Protein AF-A0A2B7WYC2-F1 (afdb_monomer_lite)

pLDDT: mean 79.39, std 17.25, range [30.25, 95.25]

Sequence (184 aa):
VVYSGHKHYHSFKFQGIMTPDGLLSSIYSPVVGSCGDWMLFQLSLLENDIKKLFDNNNIPQEERLYIYGDPAYTGSAATIGAYKKPRGHQLTAAQCQFNKDMSENRVAVEHGFGLVQQYWAKNSYHLSQQISLGPVTASYLTACLLTNIMTCLHGNQVAEQFECPLPTLNEYFAGSRVVGGENG

InterPro domains:
  IPR027806 Harbinger transposase-derived nuclease domain [PF13359] (2-148)

Secondary structure (DSSP, 8-state):
----TTTSS--EEEEEEE-TTS-EEEEEEEEETTS-HHHHHHHTTHHHHHHHHHHHTT--GGG---EEE-TTS---SSEEEPPPPPTT-PPPHHHHHHHHHHHHHHHHHHHHHHHHHHHTGGGTSTTTT-TTSS-HHHHHHHHHHHHHHHHHHH--HHHHHTTPPPPPHHHHHHT---------

Organism: Polytolypa hystricis (strain UAMH7299) (NCBI:txid1447883)

Structure (mmCIF, N/CA/C/O backbone):
data_AF-A0A2B7WYC2-F1
#
_entry.id   AF-A0A2B7WYC2-F1
#
loop_
_atom_site.group_PDB
_atom_site.id
_atom_site.type_symbol
_atom_site.label_atom_id
_atom_site.label_alt_id
_atom_site.label_comp_id
_atom_site.label_asym_id
_atom_site.label_entity_id
_atom_site.label_seq_id
_atom_site.pdbx_PDB_ins_code
_atom_site.Cartn_x
_atom_site.Cartn_y
_atom_site.Cartn_z
_atom_site.occupancy
_atom_site.B_iso_or_equiv
_atom_site.auth_seq_id
_atom_site.auth_comp_id
_atom_site.auth_asym_id
_atom_site.auth_atom_id
_atom_site.pdbx_PDB_model_num
ATOM 1 N N . VAL A 1 1 ? 10.417 23.950 9.170 1.00 35.22 1 VAL A N 1
ATOM 2 C CA . VAL A 1 1 ? 11.390 23.550 10.215 1.00 35.22 1 VAL A CA 1
ATOM 3 C C . VAL A 1 1 ? 11.138 22.090 10.548 1.00 35.22 1 VAL A C 1
ATOM 5 O O . VAL A 1 1 ? 10.065 21.754 11.025 1.00 35.22 1 VAL A O 1
ATOM 8 N N . VAL A 1 2 ? 12.065 21.219 10.151 1.00 38.88 2 VAL A N 1
ATOM 9 C CA . VAL A 1 2 ? 11.922 19.754 10.137 1.00 38.88 2 VAL A CA 1
ATOM 10 C C . VAL A 1 2 ? 12.680 19.215 11.349 1.00 38.88 2 VAL A C 1
ATOM 12 O O . VAL A 1 2 ? 13.842 18.889 11.217 1.00 38.88 2 VAL A O 1
ATOM 15 N N . TYR A 1 3 ? 12.108 19.173 12.549 1.00 31.16 3 TYR A N 1
ATOM 16 C CA . TYR A 1 3 ? 12.804 18.588 13.704 1.00 31.16 3 TYR A CA 1
ATOM 17 C C . TYR A 1 3 ? 11.850 17.674 14.464 1.00 31.16 3 TYR A C 1
ATOM 19 O O . TYR A 1 3 ? 10.816 18.117 14.954 1.00 31.16 3 TYR A O 1
ATOM 27 N N . SER A 1 4 ? 12.182 16.384 14.529 1.00 41.09 4 SER A N 1
ATOM 28 C CA . SER A 1 4 ? 11.499 15.421 15.392 1.00 41.09 4 SER A CA 1
ATOM 29 C C . SER A 1 4 ? 12.379 15.172 16.611 1.00 41.09 4 SER A C 1
ATOM 31 O O . SER A 1 4 ? 13.407 14.502 16.516 1.00 41.09 4 SER A O 1
ATOM 33 N N . GLY A 1 5 ? 11.976 15.717 17.762 1.00 40.22 5 GLY A N 1
ATOM 34 C CA . GLY A 1 5 ? 12.725 15.598 19.018 1.00 40.22 5 GLY A CA 1
ATOM 35 C C . GLY A 1 5 ? 12.836 14.171 19.561 1.00 40.22 5 GLY A C 1
ATOM 36 O O . GLY A 1 5 ? 13.654 13.923 20.432 1.00 40.22 5 GLY A O 1
ATOM 37 N N . HIS A 1 6 ? 12.058 13.218 19.037 1.00 42.34 6 HIS A N 1
ATOM 38 C CA . HIS A 1 6 ? 12.082 11.829 19.499 1.00 42.34 6 HIS A CA 1
ATOM 39 C C . HIS A 1 6 ? 13.194 10.984 18.854 1.00 42.34 6 HIS A C 1
ATOM 41 O O . HIS A 1 6 ? 13.611 9.984 19.427 1.00 42.34 6 HIS A O 1
ATOM 47 N N . LYS A 1 7 ? 13.671 11.360 17.658 1.00 40.53 7 LYS A N 1
ATOM 48 C CA . LYS A 1 7 ? 14.644 10.558 16.890 1.00 40.53 7 LYS A CA 1
ATOM 49 C C . LYS A 1 7 ? 15.932 11.299 16.526 1.00 40.53 7 LYS A C 1
ATOM 51 O O . LYS A 1 7 ? 16.770 10.702 15.870 1.00 40.53 7 LYS A O 1
ATOM 56 N N . HIS A 1 8 ? 16.089 12.567 16.923 1.00 42.25 8 HIS A N 1
ATOM 57 C CA . HIS A 1 8 ? 17.295 13.384 16.697 1.00 42.25 8 HIS A CA 1
ATOM 58 C C . HIS A 1 8 ? 17.858 13.363 15.246 1.00 42.25 8 HIS A C 1
ATOM 60 O O . HIS A 1 8 ? 19.034 13.640 15.044 1.00 42.25 8 HIS A O 1
ATOM 66 N N . TYR A 1 9 ? 17.023 13.100 14.225 1.00 46.09 9 TYR A N 1
ATOM 67 C CA . TYR A 1 9 ? 17.379 13.166 12.795 1.00 46.09 9 TYR A CA 1
ATOM 68 C C . TYR A 1 9 ? 16.205 13.667 11.928 1.00 46.09 9 TYR A C 1
ATOM 70 O O . TYR A 1 9 ? 15.031 13.433 12.240 1.00 46.09 9 TYR A O 1
ATOM 78 N N . HIS A 1 10 ? 16.520 14.326 10.804 1.00 55.72 10 HIS A N 1
ATOM 79 C CA . HIS A 1 10 ? 15.564 14.676 9.744 1.00 55.72 10 HIS A CA 1
ATOM 80 C C . HIS A 1 10 ? 15.126 13.401 9.005 1.00 55.72 10 HIS A C 1
ATOM 82 O O . HIS A 1 10 ? 15.942 12.774 8.335 1.00 55.72 10 HIS A O 1
ATOM 88 N N . SER A 1 11 ? 13.857 13.004 9.129 1.00 59.56 11 SER A N 1
ATOM 89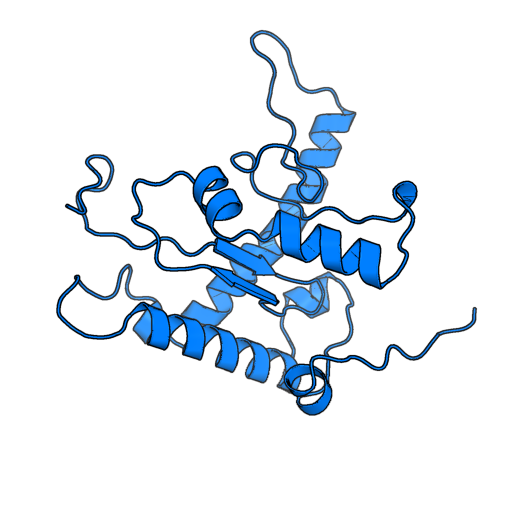 C CA . SER A 1 11 ? 13.322 11.787 8.501 1.00 59.56 11 SER A CA 1
ATOM 90 C C . SER A 1 11 ? 12.100 12.081 7.635 1.00 59.56 11 SER A C 1
ATOM 92 O O . SER A 1 11 ? 11.237 12.877 8.014 1.00 59.56 11 SER A O 1
ATOM 94 N N . PHE A 1 12 ? 12.042 11.427 6.474 1.00 67.94 12 PHE A N 1
ATOM 95 C CA . PHE A 1 12 ? 10.838 11.318 5.657 1.00 67.94 12 PHE A CA 1
ATOM 96 C C . PHE A 1 12 ? 10.097 10.040 6.026 1.00 67.94 12 PHE A C 1
ATOM 98 O O . PHE A 1 12 ? 10.720 9.009 6.289 1.00 67.94 12 PHE A O 1
ATOM 105 N N . LYS A 1 13 ? 8.769 10.117 6.036 1.00 75.88 13 LYS A N 1
ATOM 106 C CA . LYS A 1 13 ? 7.901 8.947 6.124 1.00 75.88 13 LYS A CA 1
ATOM 107 C C . LYS A 1 13 ? 7.260 8.676 4.769 1.00 75.88 13 LYS A C 1
ATOM 109 O O . LYS A 1 13 ? 6.882 9.611 4.065 1.00 75.88 13 LYS A O 1
ATOM 114 N N . PHE A 1 14 ? 7.134 7.393 4.459 1.00 78.62 14 PHE A N 1
ATOM 115 C CA . PHE A 1 14 ? 6.409 6.880 3.307 1.00 78.62 14 PHE A CA 1
ATOM 116 C C . PHE A 1 14 ? 5.237 6.060 3.836 1.00 78.62 14 PHE A C 1
ATOM 118 O O . PHE A 1 14 ? 5.412 5.248 4.743 1.00 78.62 14 PHE A O 1
ATOM 125 N N . GLN A 1 15 ? 4.055 6.291 3.281 1.00 86.06 15 GLN A N 1
ATOM 126 C CA . GLN A 1 15 ? 2.892 5.433 3.477 1.00 86.06 15 GLN A CA 1
ATOM 127 C C . GLN A 1 15 ? 2.755 4.567 2.228 1.00 86.06 15 GLN A C 1
ATOM 129 O O . GLN A 1 15 ? 2.839 5.098 1.125 1.00 86.06 15 GLN A O 1
ATOM 134 N N . GLY A 1 16 ? 2.572 3.257 2.387 1.00 88.69 16 GLY A N 1
ATOM 135 C CA . GLY A 1 16 ? 2.442 2.345 1.255 1.00 88.69 16 GLY A CA 1
ATOM 136 C C . GLY A 1 16 ? 1.324 1.330 1.424 1.00 88.69 16 GLY A C 1
ATOM 137 O O . GLY A 1 16 ? 0.980 0.976 2.551 1.00 88.69 16 GLY A O 1
ATOM 138 N N . ILE A 1 17 ? 0.781 0.870 0.299 1.00 90.69 17 ILE A N 1
ATOM 139 C CA . ILE A 1 17 ? -0.137 -0.269 0.221 1.00 90.69 17 ILE A CA 1
ATOM 140 C C . ILE A 1 17 ? 0.531 -1.374 -0.576 1.00 90.69 17 ILE A C 1
ATOM 142 O O . ILE A 1 17 ? 1.073 -1.127 -1.651 1.00 90.69 17 ILE A O 1
ATOM 146 N N . MET A 1 18 ? 0.444 -2.584 -0.035 1.00 91.50 18 MET A N 1
ATOM 147 C CA . MET A 1 18 ? 0.801 -3.819 -0.713 1.00 91.50 18 MET A CA 1
ATOM 148 C C . MET A 1 18 ? -0.479 -4.577 -1.066 1.00 91.50 18 MET A C 1
ATOM 150 O O . MET A 1 18 ? -1.349 -4.729 -0.206 1.00 91.50 18 MET A O 1
ATOM 154 N N . THR A 1 19 ? -0.595 -5.038 -2.307 1.00 91.81 19 THR A N 1
ATOM 155 C CA . THR A 1 19 ? -1.685 -5.914 -2.757 1.00 91.81 19 THR A CA 1
ATOM 156 C C . THR A 1 19 ? -1.287 -7.394 -2.679 1.00 91.81 19 THR A C 1
ATOM 158 O O . THR A 1 19 ? -0.095 -7.702 -2.603 1.00 91.81 19 THR A O 1
ATOM 161 N N . PRO A 1 20 ? -2.259 -8.330 -2.672 1.00 91.06 20 PRO A N 1
ATOM 162 C CA . PRO A 1 20 ? -1.977 -9.765 -2.553 1.00 91.06 20 PRO A CA 1
ATOM 163 C C . PRO A 1 20 ? -1.069 -10.338 -3.650 1.00 91.06 20 PRO A C 1
ATOM 165 O O . PRO A 1 20 ? -0.346 -11.290 -3.398 1.00 91.06 20 PRO A O 1
ATOM 168 N N . ASP A 1 21 ? -1.041 -9.733 -4.839 1.00 92.38 21 ASP A N 1
ATOM 169 C CA . ASP A 1 21 ? -0.115 -10.067 -5.936 1.00 92.38 21 ASP A CA 1
ATOM 170 C C . ASP A 1 21 ? 1.324 -9.563 -5.709 1.00 92.38 21 ASP A C 1
ATOM 172 O O . ASP A 1 21 ? 2.170 -9.626 -6.602 1.00 92.38 21 ASP A O 1
ATOM 176 N N . GLY A 1 22 ? 1.625 -9.048 -4.516 1.00 91.94 22 GLY A N 1
ATOM 177 C CA . GLY A 1 22 ? 2.961 -8.611 -4.139 1.00 91.94 22 GLY A CA 1
ATOM 178 C C . GLY A 1 22 ? 3.390 -7.288 -4.770 1.00 91.94 22 GLY A C 1
ATOM 179 O O . GLY A 1 22 ? 4.588 -6.979 -4.757 1.00 91.94 22 GLY A O 1
ATOM 180 N N . LEU A 1 23 ? 2.452 -6.507 -5.313 1.00 93.88 23 LEU A N 1
ATOM 181 C CA . LEU A 1 23 ? 2.717 -5.177 -5.855 1.00 93.88 23 LEU A CA 1
ATOM 182 C C . LEU A 1 23 ? 2.524 -4.064 -4.820 1.0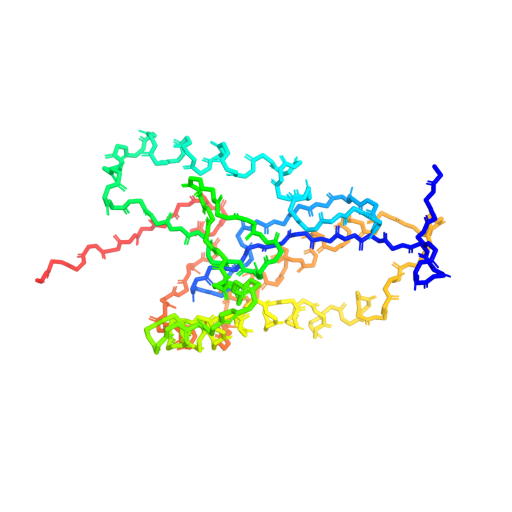0 93.88 23 LEU A C 1
ATOM 184 O O . LEU A 1 23 ? 1.549 -4.015 -4.071 1.00 93.88 23 LEU A O 1
ATOM 188 N N . LEU A 1 24 ? 3.431 -3.087 -4.842 1.00 92.38 24 LEU A N 1
ATOM 189 C CA . LEU A 1 24 ? 3.244 -1.816 -4.147 1.00 92.38 24 LEU A CA 1
ATOM 190 C C . LEU A 1 24 ? 2.271 -0.951 -4.956 1.00 92.38 24 LEU A C 1
ATOM 192 O O . LEU A 1 24 ? 2.683 -0.271 -5.897 1.00 92.38 24 LEU A O 1
ATOM 196 N N . SER A 1 25 ? 0.984 -0.999 -4.617 1.00 90.38 25 SER A N 1
ATOM 197 C CA . SER A 1 25 ? -0.093 -0.372 -5.398 1.00 90.38 25 SER A CA 1
ATOM 198 C C . SER A 1 25 ? -0.239 1.131 -5.158 1.00 90.38 25 SER A C 1
ATOM 200 O O . SER A 1 25 ? -0.734 1.859 -6.016 1.00 90.38 25 SER A O 1
ATOM 202 N N . SER A 1 26 ? 0.205 1.617 -4.000 1.00 89.06 26 SER A N 1
ATOM 203 C CA . SER A 1 26 ? 0.194 3.038 -3.659 1.00 89.06 26 SER A CA 1
ATOM 204 C C . SER A 1 26 ? 1.370 3.369 -2.758 1.00 89.06 26 SER A C 1
ATOM 206 O O . SER A 1 26 ? 1.659 2.619 -1.826 1.00 89.06 26 SER A O 1
ATOM 208 N N . ILE A 1 27 ? 2.043 4.489 -3.029 1.00 87.38 27 ILE A N 1
ATOM 209 C CA . ILE A 1 27 ? 3.106 5.047 -2.189 1.00 87.38 27 ILE A CA 1
ATOM 210 C C . ILE A 1 27 ? 2.893 6.557 -2.087 1.00 87.38 27 ILE A C 1
ATOM 212 O O . ILE A 1 27 ? 2.938 7.264 -3.091 1.00 87.38 27 ILE A O 1
ATOM 216 N N . TYR A 1 28 ? 2.707 7.061 -0.869 1.00 83.88 28 TYR A N 1
ATOM 217 C CA . TYR A 1 28 ? 2.537 8.482 -0.585 1.00 83.88 28 TYR A CA 1
ATOM 218 C C . TYR A 1 28 ? 3.703 9.035 0.242 1.00 83.88 28 TYR A C 1
ATOM 220 O O . TYR A 1 28 ? 4.047 8.504 1.303 1.00 83.88 28 TYR A O 1
ATOM 228 N N . SER A 1 29 ? 4.338 10.094 -0.273 1.00 74.31 29 SER A N 1
ATOM 229 C CA . SER A 1 29 ? 5.540 10.743 0.273 1.00 74.31 29 SER A CA 1
ATOM 230 C C . SER A 1 29 ? 5.877 12.013 -0.536 1.00 74.31 29 SER A C 1
ATOM 232 O O . SER A 1 29 ? 5.487 12.082 -1.703 1.00 74.31 29 SER A O 1
ATOM 234 N N . PRO A 1 30 ? 6.626 13.001 0.003 1.00 68.38 30 PRO A N 1
ATOM 235 C CA . PRO A 1 30 ? 7.231 13.059 1.334 1.00 68.38 30 PRO A CA 1
ATOM 236 C C . PRO A 1 30 ? 6.399 13.811 2.369 1.00 68.38 30 PRO A C 1
ATOM 238 O O . PRO A 1 30 ? 6.001 14.953 2.157 1.00 68.38 30 PRO A O 1
ATOM 241 N N . VAL A 1 31 ? 6.247 13.202 3.550 1.00 68.38 31 VAL A N 1
ATOM 242 C CA . VAL A 1 31 ? 5.723 13.875 4.748 1.00 68.38 31 VAL A CA 1
ATOM 243 C C . VAL A 1 31 ? 6.793 13.901 5.839 1.00 68.38 31 VAL A C 1
ATOM 245 O O . VAL A 1 31 ? 7.566 12.953 6.011 1.00 68.38 31 VAL A O 1
ATOM 248 N N . VAL A 1 32 ? 6.853 15.015 6.574 1.00 67.81 32 VAL A N 1
ATOM 249 C CA . VAL A 1 32 ? 7.774 15.211 7.703 1.00 67.81 32 VAL A CA 1
ATOM 250 C C . VAL A 1 32 ? 7.551 14.117 8.750 1.00 67.81 32 VAL A C 1
ATOM 252 O O . VAL A 1 32 ? 6.431 13.915 9.213 1.00 67.81 32 VAL A O 1
ATOM 255 N N . GLY A 1 33 ? 8.621 13.440 9.177 1.00 60.88 33 GLY A N 1
ATOM 256 C CA . GLY A 1 33 ? 8.533 12.258 10.039 1.00 60.88 33 GLY A CA 1
ATOM 257 C C . GLY A 1 33 ? 7.957 12.462 11.447 1.00 60.88 33 GLY A C 1
ATOM 258 O O . GLY A 1 33 ? 7.716 11.478 12.142 1.00 60.88 33 GLY A O 1
ATOM 259 N N . SER A 1 34 ? 7.710 13.703 11.883 1.00 67.81 34 SER A N 1
ATOM 260 C CA . SER A 1 34 ? 6.959 13.998 13.116 1.00 67.81 34 SER A CA 1
ATOM 261 C C . SER A 1 34 ? 5.447 13.789 12.970 1.00 67.81 34 SER A C 1
ATOM 263 O O . SER A 1 34 ? 4.735 13.764 13.970 1.00 67.81 34 SER A O 1
ATOM 265 N N . CYS A 1 35 ? 4.953 13.637 11.742 1.00 72.50 35 CYS A N 1
ATOM 266 C CA . CYS A 1 35 ? 3.553 13.392 11.447 1.00 72.50 35 CYS A CA 1
ATOM 267 C C . CYS A 1 35 ? 3.177 11.929 11.759 1.00 72.50 35 CYS A C 1
ATOM 269 O O . CYS A 1 35 ? 3.941 11.004 11.463 1.00 72.50 35 CYS A O 1
ATOM 271 N N . GLY A 1 36 ? 2.029 11.712 12.405 1.00 80.31 36 GLY A N 1
ATOM 272 C CA . GLY A 1 36 ? 1.520 10.369 12.707 1.00 80.31 36 GLY A CA 1
ATOM 273 C C . GLY A 1 36 ? 1.007 9.652 11.456 1.00 80.31 36 GLY A C 1
ATOM 274 O O . GLY A 1 36 ? 0.598 10.304 10.499 1.00 80.31 36 GLY A O 1
ATOM 275 N N . ASP A 1 37 ? 0.998 8.320 11.471 1.00 81.94 37 ASP A N 1
ATOM 276 C CA . ASP A 1 37 ? 0.689 7.512 10.278 1.00 81.94 37 ASP A CA 1
ATOM 277 C C . ASP A 1 37 ? -0.768 7.706 9.808 1.00 81.94 37 ASP A C 1
ATOM 279 O O . ASP A 1 37 ? -1.031 7.793 8.611 1.00 81.94 37 ASP A O 1
ATOM 283 N N . TRP A 1 38 ? -1.698 7.944 10.743 1.00 84.00 38 TRP A N 1
ATOM 284 C CA . TRP A 1 38 ? -3.073 8.348 10.423 1.00 84.00 38 TRP A CA 1
ATOM 285 C C . TRP A 1 38 ? -3.159 9.679 9.668 1.00 84.00 38 TRP A C 1
ATOM 287 O O . TRP A 1 38 ? -3.919 9.813 8.715 1.00 84.00 38 TRP A O 1
ATOM 297 N N . MET A 1 39 ? -2.358 10.671 10.059 1.00 84.88 39 MET A N 1
ATOM 298 C CA . MET A 1 39 ? -2.346 11.955 9.359 1.00 84.88 39 MET A CA 1
ATOM 299 C C . MET A 1 39 ? -1.751 11.799 7.954 1.00 84.88 39 MET A C 1
ATOM 301 O O . MET A 1 39 ? -2.247 12.420 7.022 1.00 84.88 39 MET A O 1
ATOM 305 N N . LEU A 1 40 ? -0.745 10.932 7.769 1.00 84.75 40 LEU A N 1
ATOM 306 C CA . LEU A 1 40 ? -0.245 10.595 6.431 1.00 84.75 40 LEU A CA 1
ATOM 307 C C . LEU A 1 40 ? -1.350 10.004 5.547 1.00 84.75 40 LEU A C 1
ATOM 309 O O . LEU A 1 40 ? -1.480 10.419 4.400 1.00 84.75 40 LEU A O 1
ATOM 313 N N . PHE A 1 41 ? -2.158 9.089 6.086 1.00 86.44 41 PHE A N 1
ATOM 314 C CA . PHE A 1 41 ? -3.304 8.517 5.375 1.00 86.44 41 PHE A CA 1
ATOM 315 C C . PHE A 1 41 ? -4.349 9.569 4.984 1.00 86.44 41 PHE A C 1
ATOM 317 O O . PHE A 1 41 ? -4.862 9.566 3.870 1.00 86.44 41 PHE A O 1
ATOM 324 N N . GLN A 1 42 ? -4.654 10.505 5.884 1.00 87.19 42 GLN A N 1
ATOM 325 C CA . GLN A 1 42 ? -5.583 11.593 5.576 1.00 87.19 42 GLN A CA 1
ATOM 326 C C . GLN A 1 42 ? -5.026 12.522 4.489 1.00 87.19 42 GLN A C 1
ATOM 328 O O . GLN A 1 42 ? -5.757 12.925 3.587 1.00 87.19 42 GLN A O 1
ATOM 333 N N . LEU A 1 43 ? -3.729 12.838 4.551 1.00 87.56 43 LEU A N 1
ATOM 334 C CA . LEU A 1 43 ? -3.051 13.688 3.571 1.00 87.56 43 LEU A CA 1
ATOM 335 C C . LEU A 1 43 ? -2.911 13.027 2.196 1.00 87.56 43 LEU A C 1
ATOM 337 O O . LEU A 1 43 ? -2.882 13.739 1.193 1.00 87.56 43 LEU A O 1
ATOM 341 N N . SER A 1 44 ? -2.845 11.695 2.133 1.00 87.69 44 SER A N 1
ATOM 342 C CA . SER A 1 44 ? -2.778 10.974 0.861 1.00 87.69 44 SER A CA 1
ATOM 343 C C . SER A 1 44 ? -4.095 10.971 0.093 1.00 87.69 44 SER A C 1
ATOM 345 O O . SER A 1 44 ? -4.089 10.644 -1.087 1.00 87.69 44 SER A O 1
ATOM 347 N N . LEU A 1 45 ? -5.209 11.363 0.733 1.00 90.19 45 LEU A N 1
ATOM 348 C CA . LEU A 1 45 ? -6.565 11.373 0.163 1.00 90.19 45 LEU A CA 1
ATOM 349 C C . LEU A 1 45 ? -7.034 10.011 -0.362 1.00 90.19 45 LEU A C 1
ATOM 351 O O . LEU A 1 45 ? -8.059 9.913 -1.035 1.00 90.19 45 LEU A O 1
ATOM 355 N N . LEU A 1 46 ? -6.334 8.951 0.020 1.00 89.31 46 LEU A N 1
ATOM 356 C CA . LEU A 1 46 ? -6.543 7.602 -0.466 1.00 89.31 46 LEU A CA 1
ATOM 357 C C . LEU A 1 46 ? -7.945 7.070 -0.147 1.00 89.31 46 LEU A C 1
ATOM 359 O O . LEU A 1 46 ? -8.540 6.362 -0.952 1.00 89.31 46 LEU A O 1
ATOM 363 N N . GLU A 1 47 ? -8.515 7.458 0.998 1.00 90.88 47 GLU A N 1
ATOM 364 C CA . GLU A 1 47 ? -9.905 7.132 1.330 1.00 90.88 47 GLU A CA 1
ATOM 365 C C . GLU A 1 47 ? -10.890 7.677 0.281 1.00 90.88 47 GLU A C 1
ATOM 367 O O . GLU A 1 47 ? -11.863 7.004 -0.058 1.00 90.88 47 GLU A O 1
ATOM 372 N N . ASN A 1 48 ? -10.642 8.872 -0.264 1.00 92.06 48 ASN A N 1
ATOM 373 C CA . ASN A 1 48 ? -11.498 9.453 -1.298 1.00 92.06 48 ASN A CA 1
ATOM 374 C C . ASN A 1 48 ? -11.340 8.716 -2.626 1.00 92.06 48 ASN A C 1
ATOM 376 O O . ASN A 1 48 ? -12.334 8.497 -3.316 1.00 92.06 48 ASN A O 1
ATOM 380 N N . ASP A 1 49 ? -10.115 8.332 -2.979 1.00 90.94 49 ASP A N 1
ATOM 381 C CA . ASP A 1 49 ? -9.849 7.599 -4.216 1.00 90.94 49 ASP A CA 1
ATOM 382 C C . ASP A 1 49 ? -10.484 6.208 -4.176 1.00 90.94 49 ASP A C 1
ATOM 384 O O . ASP A 1 49 ? -11.139 5.807 -5.133 1.00 90.94 49 ASP A O 1
ATOM 388 N N . ILE A 1 50 ? -10.415 5.518 -3.037 1.00 90.88 50 ILE A N 1
ATOM 389 C CA . ILE A 1 50 ? -11.067 4.217 -2.839 1.00 90.88 50 ILE A CA 1
ATOM 390 C C . ILE A 1 50 ? -12.588 4.334 -2.905 1.00 90.88 50 ILE A C 1
ATOM 392 O O . ILE A 1 50 ? -13.233 3.532 -3.576 1.00 90.88 50 ILE A O 1
ATOM 396 N N . LYS A 1 51 ? -13.177 5.354 -2.265 1.00 91.25 51 LYS A N 1
ATOM 397 C CA . LYS A 1 51 ? -14.623 5.608 -2.370 1.00 91.25 51 LYS A CA 1
ATOM 398 C C . LYS A 1 51 ? -15.041 5.813 -3.821 1.00 91.25 51 LYS A C 1
ATOM 400 O O . LYS A 1 51 ? -15.952 5.137 -4.281 1.00 91.25 51 LYS A O 1
ATOM 405 N N . LYS A 1 52 ? -14.319 6.663 -4.560 1.00 92.44 52 LYS A N 1
ATOM 406 C CA . LYS A 1 52 ? -14.567 6.877 -5.992 1.00 92.44 52 LYS A CA 1
ATOM 407 C C . LYS A 1 52 ? -14.416 5.593 -6.799 1.00 92.44 52 LYS A C 1
ATOM 409 O O . LYS A 1 52 ? -15.216 5.366 -7.694 1.00 92.44 52 LYS A O 1
ATOM 414 N N . LEU A 1 53 ? -13.418 4.758 -6.505 1.00 90.12 53 LEU A N 1
ATOM 415 C CA . LEU A 1 53 ? -13.246 3.469 -7.176 1.00 90.12 53 LEU A CA 1
ATOM 416 C C . LEU A 1 53 ? -14.449 2.553 -6.936 1.00 90.12 53 LEU A C 1
ATOM 418 O O . LEU A 1 53 ? -14.964 1.989 -7.897 1.00 90.12 53 LEU A O 1
ATOM 422 N N . PHE A 1 54 ? -14.934 2.439 -5.699 1.00 93.56 54 PHE A N 1
ATOM 423 C CA . PHE A 1 54 ? -16.133 1.653 -5.407 1.00 93.56 54 PHE A CA 1
ATOM 424 C C . PHE A 1 54 ? -17.377 2.215 -6.091 1.00 93.56 54 PHE A C 1
ATOM 426 O O . PHE A 1 54 ? -18.133 1.454 -6.690 1.00 93.56 54 PHE A O 1
ATOM 433 N N . ASP A 1 55 ? -17.569 3.531 -6.041 1.00 92.62 55 ASP A N 1
ATOM 434 C CA . ASP A 1 55 ? -18.735 4.189 -6.630 1.00 92.62 55 ASP A CA 1
ATOM 435 C C . ASP A 1 55 ? -18.726 4.067 -8.166 1.00 92.62 55 ASP A C 1
ATOM 437 O O . ASP A 1 55 ? -19.730 3.684 -8.759 1.00 92.62 55 ASP A O 1
ATOM 441 N N . ASN A 1 56 ? -17.577 4.287 -8.816 1.00 93.56 56 ASN A N 1
ATOM 442 C CA . ASN A 1 56 ? -17.426 4.168 -10.272 1.00 93.56 56 ASN A CA 1
ATOM 443 C C . ASN A 1 56 ? -17.653 2.738 -10.784 1.00 93.56 56 ASN A C 1
ATOM 445 O O . ASN A 1 56 ? -18.060 2.562 -11.930 1.00 93.56 56 ASN A O 1
ATOM 449 N N . ASN A 1 57 ? -17.383 1.728 -9.953 1.00 91.69 57 ASN A N 1
ATOM 450 C CA . ASN A 1 57 ? -17.593 0.321 -10.289 1.00 91.69 57 ASN A CA 1
ATOM 451 C C . ASN A 1 57 ? -18.914 -0.236 -9.726 1.00 91.69 57 ASN A C 1
ATOM 453 O O . ASN A 1 57 ? -19.157 -1.432 -9.836 1.00 91.69 57 ASN A O 1
ATOM 457 N N . ASN A 1 58 ? -19.777 0.614 -9.152 1.00 93.56 58 ASN A N 1
ATOM 458 C CA . ASN A 1 58 ? -21.064 0.240 -8.552 1.00 93.56 58 ASN A CA 1
ATOM 459 C C . ASN A 1 58 ? -20.966 -0.884 -7.503 1.00 93.56 58 ASN A C 1
ATOM 461 O O . ASN A 1 58 ? -21.860 -1.722 -7.412 1.00 93.56 58 ASN A O 1
ATOM 465 N N . ILE A 1 59 ? -19.895 -0.898 -6.702 1.00 92.88 59 ILE A N 1
ATOM 466 C CA . ILE A 1 59 ? -19.695 -1.922 -5.670 1.00 92.88 59 ILE A CA 1
ATOM 467 C C . ILE A 1 59 ? -20.633 -1.654 -4.475 1.00 92.88 59 ILE A C 1
ATOM 469 O O . ILE A 1 59 ? -20.519 -0.582 -3.846 1.00 92.88 59 ILE A O 1
ATOM 473 N N . PRO A 1 60 ? -21.539 -2.597 -4.134 1.00 92.94 60 PRO A N 1
ATOM 474 C CA . PRO A 1 60 ? -22.428 -2.497 -2.975 1.00 92.94 60 PRO A CA 1
ATOM 475 C C . PRO A 1 60 ? -21.649 -2.344 -1.669 1.00 92.94 60 PRO A C 1
ATOM 477 O O . PRO A 1 60 ? -20.529 -2.835 -1.551 1.00 92.94 60 PRO A O 1
ATOM 480 N N . GLN A 1 61 ? -22.218 -1.667 -0.669 1.00 89.56 61 GLN A N 1
ATOM 481 C CA . GLN A 1 61 ? -21.501 -1.350 0.574 1.00 89.56 61 GLN A CA 1
ATOM 482 C C . GLN A 1 61 ? -21.026 -2.608 1.320 1.00 89.56 61 GLN A C 1
ATOM 484 O O . GLN A 1 61 ? -19.945 -2.604 1.901 1.00 89.56 61 GLN A O 1
ATOM 489 N N . GLU A 1 62 ? -21.820 -3.669 1.279 1.00 90.25 62 GLU A N 1
ATOM 490 C CA . GLU A 1 62 ? -21.567 -4.986 1.859 1.00 90.25 62 GLU A CA 1
ATOM 491 C C . GLU A 1 62 ? -20.420 -5.757 1.185 1.00 90.25 62 GLU A C 1
ATOM 493 O O . GLU A 1 62 ? -19.827 -6.630 1.815 1.00 90.25 62 GLU A O 1
ATOM 498 N N . GLU A 1 63 ? -20.074 -5.409 -0.056 1.00 90.81 63 GLU A N 1
ATOM 499 C CA . GLU A 1 63 ? -18.978 -6.013 -0.826 1.00 90.81 63 GLU A CA 1
ATOM 500 C C . GLU A 1 63 ? -17.702 -5.154 -0.805 1.00 90.81 63 GLU A C 1
ATOM 502 O O . GLU A 1 63 ? -16.650 -5.572 -1.296 1.00 90.81 63 GLU A O 1
ATOM 507 N N . ARG A 1 64 ? -17.758 -3.942 -0.231 1.00 91.25 64 ARG A N 1
ATOM 508 C CA . ARG A 1 64 ? -16.595 -3.047 -0.159 1.00 91.25 64 ARG A CA 1
ATOM 509 C C . ARG A 1 64 ? -15.540 -3.618 0.780 1.00 91.25 64 ARG A C 1
ATOM 511 O O . ARG A 1 64 ? -15.770 -3.821 1.971 1.00 91.25 64 ARG A O 1
ATOM 518 N N . LEU A 1 65 ? -14.345 -3.811 0.234 1.00 90.44 65 LEU A N 1
ATOM 519 C CA . LEU A 1 65 ? -13.183 -4.271 0.983 1.00 90.44 65 LEU A CA 1
ATOM 520 C C . LEU A 1 65 ? -12.533 -3.127 1.772 1.00 90.44 65 LEU A C 1
ATOM 522 O O . LEU A 1 65 ? -12.595 -1.957 1.390 1.00 90.44 65 LEU A O 1
ATOM 526 N N . TYR A 1 66 ? -11.850 -3.488 2.856 1.00 90.06 66 TYR A N 1
ATOM 527 C CA . TYR A 1 66 ? -11.080 -2.563 3.684 1.00 90.06 66 TYR A CA 1
ATOM 528 C C . TYR A 1 66 ? -9.584 -2.808 3.518 1.00 90.06 66 TYR A C 1
ATOM 530 O O . TYR A 1 66 ? -9.131 -3.951 3.467 1.00 90.06 66 TYR A O 1
ATOM 538 N N . ILE A 1 67 ? -8.798 -1.734 3.538 1.00 89.56 67 ILE A N 1
ATOM 539 C CA . ILE A 1 67 ? -7.353 -1.834 3.720 1.00 89.56 67 ILE A CA 1
ATOM 540 C C . ILE A 1 67 ? -7.082 -2.145 5.183 1.00 89.56 67 ILE A C 1
ATOM 542 O O . ILE A 1 67 ? -7.428 -1.360 6.073 1.00 89.56 67 ILE A O 1
ATOM 546 N N . TYR A 1 68 ? -6.423 -3.270 5.430 1.00 88.94 68 TYR A N 1
ATOM 547 C CA . TYR A 1 68 ? -5.939 -3.575 6.761 1.00 88.94 68 TYR A CA 1
ATOM 548 C C . TYR A 1 68 ? -4.640 -2.821 7.055 1.00 88.94 68 TYR A C 1
ATOM 550 O O . TYR A 1 68 ? -3.653 -2.940 6.329 1.00 88.94 68 TYR A O 1
ATOM 558 N N . GLY A 1 69 ? -4.651 -2.036 8.128 1.00 84.81 69 GLY A N 1
ATOM 559 C CA . GLY A 1 69 ? -3.524 -1.224 8.567 1.00 84.81 69 GLY A CA 1
ATOM 560 C C . GLY A 1 69 ? -3.004 -1.614 9.947 1.00 84.81 69 GLY A C 1
ATOM 561 O O . GLY A 1 69 ? -3.575 -2.427 10.677 1.00 84.81 69 GLY A O 1
ATOM 562 N N . ASP A 1 70 ? -1.898 -0.986 10.335 1.00 77.50 70 ASP A N 1
ATOM 563 C CA . ASP A 1 70 ? -1.440 -1.027 11.719 1.00 77.50 70 ASP A CA 1
ATOM 564 C C . ASP A 1 70 ? -2.468 -0.376 12.684 1.00 77.50 70 ASP A C 1
ATOM 566 O O . ASP A 1 70 ? -3.406 0.301 12.253 1.00 77.50 70 ASP A O 1
ATOM 570 N N . PRO A 1 71 ? -2.318 -0.545 14.012 1.00 77.12 71 PRO A N 1
ATOM 571 C CA . PRO A 1 71 ? -3.242 0.057 14.972 1.00 77.12 71 PRO A CA 1
ATOM 572 C C . PRO A 1 71 ? -3.282 1.597 14.937 1.00 77.12 71 PRO A C 1
ATOM 574 O O . PRO A 1 71 ? -4.197 2.192 15.507 1.00 77.12 71 PRO A O 1
ATOM 577 N N . ALA A 1 72 ? -2.285 2.280 14.373 1.00 78.69 72 ALA A N 1
ATOM 578 C CA . ALA A 1 72 ? -2.287 3.731 14.227 1.00 78.69 72 ALA A CA 1
ATOM 579 C C . ALA A 1 72 ? -3.305 4.199 13.176 1.00 78.69 72 ALA A C 1
ATOM 581 O O . ALA A 1 72 ? -3.832 5.299 13.339 1.00 78.69 72 ALA A O 1
ATOM 582 N N . TYR A 1 73 ? -3.659 3.371 12.187 1.00 80.81 73 TYR A N 1
ATOM 583 C CA . TYR A 1 73 ? -4.785 3.647 11.295 1.00 80.81 73 TYR A CA 1
ATOM 584 C C . TYR A 1 73 ? -6.099 3.434 12.048 1.00 80.81 73 TYR A C 1
ATOM 586 O O . TYR A 1 73 ? -6.469 2.318 12.419 1.00 80.81 73 TYR A O 1
ATOM 594 N N . THR A 1 74 ? -6.816 4.524 12.312 1.00 74.94 74 THR A N 1
ATOM 595 C CA . THR A 1 74 ? -8.170 4.425 12.856 1.00 74.94 74 THR A CA 1
ATOM 596 C C . THR A 1 74 ? -9.114 3.844 11.806 1.00 74.94 74 THR A C 1
ATOM 598 O O . THR A 1 74 ? -8.893 3.999 10.603 1.00 74.94 74 THR A O 1
ATOM 601 N N . GLY A 1 75 ? -10.172 3.167 12.260 1.00 76.31 75 GLY A N 1
ATOM 602 C CA . GLY A 1 75 ? -11.221 2.690 11.362 1.00 76.31 75 GLY A CA 1
ATOM 603 C C . GLY A 1 75 ? -11.821 3.852 10.568 1.00 76.31 75 GLY A C 1
ATOM 604 O O . GLY A 1 75 ? -12.157 4.885 11.149 1.00 76.31 75 GLY A O 1
ATOM 605 N N . SER A 1 76 ? -11.926 3.681 9.255 1.00 82.56 76 SER A N 1
ATOM 606 C CA . SER A 1 76 ? -12.548 4.627 8.323 1.00 82.56 76 SER A CA 1
ATOM 607 C C . SER A 1 76 ? -13.469 3.878 7.365 1.00 82.56 76 SER A C 1
ATOM 609 O O . SER A 1 76 ? -13.653 2.668 7.493 1.00 82.56 76 SER A O 1
ATOM 611 N N . ALA A 1 77 ? -14.037 4.568 6.376 1.00 81.50 77 ALA A N 1
ATOM 612 C CA . ALA A 1 77 ? -14.804 3.887 5.336 1.00 81.50 77 ALA A CA 1
ATOM 613 C C . ALA A 1 77 ? -13.925 3.044 4.388 1.00 81.50 77 ALA A C 1
ATOM 615 O O . ALA A 1 77 ? -14.472 2.279 3.604 1.00 81.50 77 ALA A O 1
ATOM 616 N N . ALA A 1 78 ? -12.593 3.183 4.446 1.00 85.44 78 ALA A N 1
ATOM 617 C CA . ALA A 1 78 ? -11.650 2.465 3.584 1.00 85.44 78 ALA A CA 1
ATOM 618 C C . ALA A 1 78 ? -10.569 1.680 4.349 1.00 85.44 78 ALA A C 1
ATOM 620 O O . ALA A 1 78 ? -9.844 0.898 3.740 1.00 85.44 78 ALA A O 1
ATOM 621 N N . THR A 1 79 ? -10.433 1.869 5.666 1.00 88.62 79 THR A N 1
ATOM 622 C CA . THR A 1 79 ? -9.397 1.219 6.485 1.00 88.62 79 THR A CA 1
ATOM 623 C C . THR A 1 79 ? -9.973 0.542 7.711 1.00 88.62 79 THR A C 1
ATOM 625 O O . THR A 1 79 ? -10.856 1.082 8.379 1.00 88.62 79 THR A O 1
ATOM 628 N N . ILE A 1 80 ? -9.388 -0.595 8.068 1.00 88.56 80 ILE A N 1
ATOM 629 C CA . ILE A 1 80 ? -9.599 -1.259 9.349 1.00 88.56 80 ILE A CA 1
ATOM 630 C C . ILE A 1 80 ? -8.242 -1.518 10.005 1.00 88.56 80 ILE A C 1
ATOM 632 O O . ILE A 1 80 ? -7.299 -1.971 9.364 1.00 88.56 80 ILE A O 1
ATOM 636 N N . GLY A 1 81 ? -8.121 -1.161 11.280 1.00 85.50 81 GLY A N 1
ATOM 637 C CA . GLY A 1 81 ? -6.918 -1.399 12.075 1.00 85.50 81 GLY A CA 1
ATOM 638 C C . GLY A 1 81 ? -7.136 -2.525 13.078 1.00 85.50 81 GLY A C 1
ATOM 639 O O . GLY A 1 81 ? -8.271 -2.919 13.355 1.00 85.50 81 GLY A O 1
ATOM 640 N N . ALA A 1 82 ? -6.048 -3.016 13.668 1.00 85.88 82 ALA A N 1
ATOM 641 C CA . ALA A 1 82 ? -6.130 -3.998 14.746 1.00 85.88 82 ALA A CA 1
ATOM 642 C C . ALA A 1 82 ? -6.974 -3.478 15.928 1.00 85.88 82 ALA A C 1
ATOM 644 O O . ALA A 1 82 ? -6.873 -2.310 16.327 1.00 85.88 82 ALA A O 1
ATOM 645 N N . TYR A 1 83 ? -7.747 -4.365 16.557 1.00 86.00 83 TYR A N 1
ATOM 646 C CA . TYR A 1 83 ? -8.494 -4.042 17.767 1.00 86.00 83 TYR A CA 1
ATOM 647 C C . TYR A 1 83 ? -7.541 -3.646 18.896 1.00 86.00 83 TYR A C 1
ATOM 649 O O . TYR A 1 83 ? -6.624 -4.388 19.257 1.00 86.00 83 TYR A O 1
ATOM 657 N N . LYS A 1 84 ? -7.780 -2.476 19.493 1.00 84.00 84 LYS A N 1
ATOM 658 C CA . LYS A 1 84 ? -7.021 -1.987 20.648 1.00 84.00 84 LYS A CA 1
ATOM 659 C C . LYS A 1 84 ? -7.675 -2.441 21.940 1.00 84.00 84 LYS A C 1
ATOM 661 O O . LYS A 1 84 ? -8.894 -2.390 22.080 1.00 84.00 84 LYS A O 1
ATOM 666 N N . LYS A 1 85 ? -6.846 -2.819 22.915 1.00 83.62 85 LYS A N 1
ATOM 667 C CA . LYS A 1 85 ? -7.306 -3.138 24.267 1.00 83.62 85 LYS A CA 1
ATOM 668 C C . LYS A 1 85 ? -8.025 -1.914 24.867 1.00 83.62 85 LYS A C 1
ATOM 670 O O . LYS A 1 85 ? -7.385 -0.867 25.008 1.00 83.62 85 LYS A O 1
ATOM 675 N N . PRO A 1 86 ? -9.315 -2.011 25.236 1.00 82.12 86 PRO A N 1
ATOM 676 C CA . PRO A 1 86 ? -10.008 -0.911 25.893 1.00 82.12 86 PRO A CA 1
ATOM 677 C C . PRO A 1 86 ? -9.419 -0.675 27.287 1.00 82.12 86 PRO A C 1
ATOM 679 O O . PRO A 1 86 ? -8.928 -1.601 27.940 1.00 82.12 86 PRO A O 1
ATOM 682 N N . ARG A 1 87 ? -9.471 0.566 27.780 1.00 85.25 87 ARG A N 1
ATOM 683 C CA . ARG A 1 87 ? -8.940 0.894 29.110 1.00 85.25 87 ARG A CA 1
ATOM 684 C C . ARG A 1 87 ? -9.644 0.042 30.177 1.00 85.25 87 ARG A C 1
ATOM 686 O O . ARG A 1 87 ? -10.869 0.032 30.265 1.00 85.25 87 ARG A O 1
ATOM 693 N N . GLY A 1 88 ? -8.860 -0.693 30.966 1.00 83.88 88 GLY A N 1
ATOM 694 C CA . GLY A 1 88 ? -9.366 -1.552 32.045 1.00 83.88 88 GLY A CA 1
ATOM 695 C C . GLY A 1 88 ? -10.038 -2.860 31.606 1.00 83.88 88 GLY A C 1
ATOM 696 O O . GLY A 1 88 ? -10.481 -3.603 32.471 1.00 83.88 88 GLY A O 1
ATOM 697 N N . HIS A 1 89 ? -10.091 -3.172 30.308 1.00 86.94 89 HIS A N 1
ATOM 698 C CA . HIS A 1 89 ? -10.722 -4.392 29.790 1.00 86.94 89 HIS A CA 1
ATOM 699 C C . HIS A 1 89 ? -9.736 -5.208 28.953 1.00 86.94 89 HIS A C 1
ATOM 701 O O . HIS A 1 89 ? -8.671 -4.719 28.582 1.00 86.94 89 HIS A O 1
ATOM 707 N N . GLN A 1 90 ? -10.064 -6.468 28.676 1.00 88.50 90 GLN A N 1
ATOM 708 C CA . GLN A 1 90 ? -9.308 -7.315 27.751 1.00 88.50 90 GLN A CA 1
ATOM 709 C C . GLN A 1 90 ? -9.981 -7.335 26.378 1.00 88.50 90 GLN A C 1
ATOM 711 O O . GLN A 1 90 ? -11.171 -7.045 26.265 1.00 88.50 90 GLN A O 1
ATOM 716 N N . LEU A 1 91 ? -9.206 -7.658 25.343 1.00 88.38 91 LEU A N 1
ATOM 717 C CA . LEU A 1 91 ? -9.776 -8.007 24.047 1.00 88.38 91 LEU A CA 1
ATOM 718 C C . LEU A 1 91 ? -10.572 -9.307 24.190 1.00 88.38 91 LEU A C 1
ATOM 720 O O . LEU A 1 91 ? -10.205 -10.185 24.974 1.00 88.38 91 LEU A O 1
ATOM 724 N N . THR A 1 92 ? -11.660 -9.428 23.436 1.00 92.00 92 THR A N 1
ATOM 725 C CA . THR A 1 92 ? -12.389 -10.697 23.356 1.00 92.00 92 THR A CA 1
ATOM 726 C C . THR A 1 92 ? -11.546 -11.742 22.622 1.00 92.00 92 THR A C 1
ATOM 728 O O . THR A 1 92 ? -10.651 -11.397 21.849 1.00 92.00 92 THR A O 1
ATOM 731 N N . ALA A 1 93 ? -11.843 -13.031 22.814 1.00 91.81 93 ALA A N 1
ATOM 732 C CA . ALA A 1 93 ? -11.148 -14.103 22.096 1.00 91.81 93 ALA A CA 1
ATOM 733 C C . ALA A 1 93 ? -11.226 -13.919 20.567 1.00 91.81 93 ALA A C 1
ATOM 735 O O . ALA A 1 93 ? -10.223 -14.078 19.878 1.00 91.81 93 ALA A O 1
ATOM 736 N N . ALA A 1 94 ? -12.384 -13.483 20.056 1.00 92.06 94 ALA A N 1
ATOM 737 C CA . ALA A 1 94 ? -12.577 -13.183 18.639 1.00 92.06 94 ALA A CA 1
ATOM 738 C C . ALA A 1 94 ? -11.702 -12.012 18.153 1.00 92.06 94 ALA A C 1
ATOM 740 O O . ALA A 1 94 ? -11.101 -12.099 17.089 1.00 92.06 94 ALA A O 1
ATOM 741 N N . GLN A 1 95 ? -11.572 -10.938 18.941 1.00 90.56 95 GLN A N 1
ATOM 742 C CA . GLN A 1 95 ? -10.695 -9.809 18.602 1.00 90.56 95 GLN A CA 1
ATOM 743 C C . GLN A 1 95 ? -9.213 -10.196 18.632 1.00 90.56 95 GLN A C 1
ATOM 745 O O . GLN A 1 95 ? -8.439 -9.731 17.799 1.00 90.56 95 GLN A O 1
ATOM 750 N N . CYS A 1 96 ? -8.811 -11.046 19.582 1.00 89.75 96 CYS A N 1
ATOM 751 C CA . CYS A 1 96 ? -7.456 -11.590 19.631 1.00 89.75 96 CYS A CA 1
ATOM 752 C C . CYS A 1 96 ? -7.154 -12.449 18.402 1.00 89.75 96 CYS A C 1
ATOM 754 O O . CYS A 1 96 ? -6.092 -12.281 17.808 1.00 89.75 96 CYS A O 1
ATOM 756 N N . GLN A 1 97 ? -8.084 -13.327 18.015 1.00 91.12 97 GLN A N 1
ATOM 757 C CA . GLN A 1 97 ? -7.933 -14.167 16.830 1.00 91.12 97 GLN A CA 1
ATOM 758 C C . GLN A 1 97 ? -7.839 -13.312 15.563 1.00 91.12 97 GLN A C 1
ATOM 760 O O . GLN A 1 97 ? -6.869 -13.434 14.829 1.00 91.12 97 GLN A O 1
ATOM 765 N N . PHE A 1 98 ? -8.748 -12.346 15.391 1.00 89.81 98 PHE A N 1
ATOM 766 C CA . PHE A 1 98 ? -8.700 -11.402 14.273 1.00 89.81 98 PHE A CA 1
ATOM 767 C C . PHE A 1 98 ? -7.357 -10.664 14.189 1.00 89.81 98 PHE A C 1
ATOM 769 O O . PHE A 1 98 ? -6.739 -10.602 13.131 1.00 89.81 98 PHE A O 1
ATOM 776 N N . ASN A 1 99 ? -6.876 -10.117 15.311 1.00 89.31 99 ASN A N 1
ATOM 777 C CA . ASN A 1 99 ? -5.592 -9.419 15.342 1.00 89.31 99 ASN A CA 1
ATOM 778 C C . ASN A 1 99 ? -4.422 -10.346 15.000 1.00 89.31 99 ASN A C 1
ATOM 780 O O . ASN A 1 99 ? -3.465 -9.883 14.383 1.00 89.31 99 ASN A O 1
ATOM 784 N N . LYS A 1 100 ? -4.484 -11.617 15.415 1.00 89.00 100 LYS A N 1
ATOM 785 C CA . LYS A 1 100 ? -3.466 -12.622 15.107 1.00 89.00 100 LYS A CA 1
ATOM 786 C C . LYS A 1 100 ? -3.441 -12.911 13.607 1.00 89.00 100 LYS A C 1
ATOM 788 O O . LYS A 1 100 ? -2.410 -12.665 12.987 1.00 89.00 100 LYS A O 1
ATOM 793 N N . ASP A 1 101 ? -4.574 -13.306 13.034 1.00 87.88 101 ASP A N 1
ATOM 794 C CA . ASP A 1 101 ? -4.697 -13.647 11.610 1.00 87.88 101 ASP A CA 1
ATOM 795 C C . ASP A 1 101 ? -4.248 -12.471 10.733 1.00 87.88 101 ASP A C 1
ATOM 797 O O . ASP A 1 101 ? -3.451 -12.599 9.806 1.00 87.88 101 ASP A O 1
ATOM 801 N N . MET A 1 102 ? -4.679 -11.263 11.091 1.00 86.31 102 MET A N 1
ATOM 802 C CA . MET A 1 102 ? -4.325 -10.074 10.333 1.00 86.31 102 MET A CA 1
ATOM 803 C C . MET A 1 102 ? -2.880 -9.601 10.571 1.00 86.31 102 MET A C 1
ATOM 805 O O . MET A 1 102 ? -2.305 -8.919 9.721 1.00 86.31 102 MET A O 1
ATOM 809 N N . SER A 1 103 ? -2.260 -9.937 11.708 1.00 83.75 103 SER A N 1
ATOM 810 C CA . SER A 1 103 ? -0.837 -9.648 11.936 1.00 83.75 103 SER A CA 1
ATOM 811 C C . SER A 1 103 ? 0.078 -10.481 11.041 1.00 83.75 103 SER A C 1
ATOM 813 O O . SER A 1 103 ? 1.084 -9.951 10.578 1.00 83.75 103 SER A O 1
ATOM 815 N N . GLU A 1 104 ? -0.305 -11.722 10.729 1.00 82.69 104 GLU A N 1
ATOM 816 C CA . GLU A 1 104 ? 0.410 -12.584 9.779 1.00 82.69 104 GLU A CA 1
ATOM 817 C C . GLU A 1 104 ? 0.343 -11.995 8.361 1.00 82.69 104 GLU A C 1
ATOM 819 O O . GLU A 1 104 ? 1.357 -11.891 7.673 1.00 82.69 104 GLU A O 1
ATOM 824 N N . ASN A 1 105 ? -0.817 -11.465 7.966 1.00 82.12 105 ASN A N 1
ATOM 825 C CA . ASN A 1 105 ? -0.985 -10.796 6.672 1.00 82.12 105 ASN A CA 1
ATOM 826 C C . ASN A 1 105 ? -0.196 -9.481 6.560 1.00 82.12 105 ASN A C 1
ATOM 828 O O . ASN A 1 105 ? 0.250 -9.112 5.476 1.00 82.12 105 ASN A O 1
ATOM 832 N N . ARG A 1 106 ? 0.027 -8.762 7.670 1.00 81.25 106 ARG A N 1
ATOM 833 C CA . ARG A 1 106 ? 0.833 -7.524 7.667 1.00 81.25 106 ARG A CA 1
ATOM 834 C C . ARG A 1 106 ? 2.301 -7.755 7.334 1.00 81.25 106 ARG A C 1
ATOM 836 O O . ARG A 1 106 ? 2.946 -6.822 6.853 1.00 81.25 106 ARG A O 1
ATOM 843 N N . VAL A 1 107 ? 2.809 -8.969 7.538 1.00 82.50 107 VAL A N 1
ATOM 844 C CA . VAL A 1 107 ? 4.182 -9.337 7.176 1.00 82.50 107 VAL A CA 1
ATOM 845 C C . VAL A 1 107 ? 4.422 -9.122 5.675 1.00 82.50 107 VAL A C 1
ATOM 847 O O . VAL A 1 107 ? 5.506 -8.699 5.281 1.00 82.50 107 VAL A O 1
ATOM 850 N N . ALA A 1 108 ? 3.392 -9.258 4.836 1.00 84.00 108 ALA A N 1
ATOM 851 C CA . ALA A 1 108 ? 3.475 -8.978 3.406 1.00 84.00 108 ALA A CA 1
ATOM 852 C C . ALA A 1 108 ? 3.868 -7.528 3.073 1.00 84.00 108 ALA A C 1
ATOM 854 O O . ALA A 1 108 ? 4.644 -7.276 2.149 1.00 84.00 108 ALA A O 1
ATOM 855 N N . VAL A 1 109 ? 3.379 -6.557 3.850 1.00 81.81 109 VAL A N 1
ATOM 856 C CA . VAL A 1 109 ? 3.744 -5.142 3.680 1.00 81.81 109 VAL A CA 1
ATOM 857 C C . VAL A 1 109 ? 5.222 -4.939 4.018 1.00 81.81 109 VAL A C 1
ATOM 859 O O . VAL A 1 109 ? 5.953 -4.285 3.272 1.00 81.81 109 VAL A O 1
ATOM 862 N N . GLU A 1 110 ? 5.680 -5.532 5.123 1.00 85.56 110 GLU A N 1
ATOM 863 C CA . GLU A 1 110 ? 7.081 -5.476 5.554 1.00 85.56 110 GLU A CA 1
ATOM 864 C C . GLU A 1 110 ? 8.004 -6.151 4.536 1.00 85.56 110 GLU A C 1
ATOM 866 O O . GLU A 1 110 ? 9.052 -5.604 4.194 1.00 85.56 110 GLU A O 1
ATOM 871 N N . HIS A 1 111 ? 7.580 -7.285 3.977 1.00 86.06 111 HIS A N 1
ATOM 872 C CA . HIS A 1 111 ? 8.249 -7.960 2.873 1.00 86.06 111 HIS A CA 1
ATOM 873 C C . HIS A 1 111 ? 8.356 -7.075 1.633 1.00 86.06 111 HIS A C 1
ATOM 875 O O . HIS A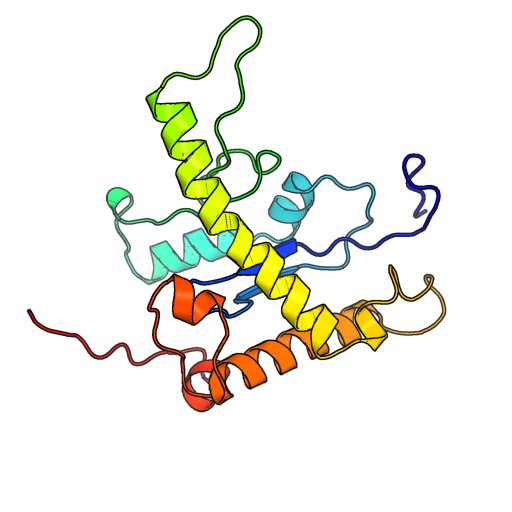 1 111 ? 9.434 -6.985 1.052 1.00 86.06 111 HIS A O 1
ATOM 881 N N . GLY A 1 112 ? 7.296 -6.356 1.270 1.00 85.12 112 GLY A N 1
ATOM 882 C CA . GLY A 1 112 ? 7.318 -5.374 0.189 1.00 85.12 112 GLY A CA 1
ATOM 883 C C . GLY A 1 112 ? 8.383 -4.302 0.340 1.00 85.12 112 GLY A C 1
ATOM 884 O O . GLY A 1 112 ? 9.206 -4.080 -0.551 1.00 85.12 112 GLY A O 1
ATOM 885 N N . PHE A 1 113 ? 8.393 -3.650 1.500 1.00 83.56 113 PHE A N 1
ATOM 886 C CA . PHE A 1 113 ? 9.417 -2.662 1.824 1.00 83.56 113 PHE A CA 1
ATOM 887 C C . PHE A 1 113 ? 10.817 -3.287 1.893 1.00 83.56 113 PHE A C 1
ATOM 889 O O . PHE A 1 113 ? 11.787 -2.662 1.458 1.00 83.56 113 PHE A O 1
ATOM 896 N N . GLY A 1 114 ? 10.914 -4.526 2.377 1.00 86.94 114 GLY A N 1
ATOM 897 C CA . GLY A 1 114 ? 12.131 -5.329 2.379 1.00 86.94 114 GLY A CA 1
ATOM 898 C C . GLY A 1 114 ? 12.674 -5.588 0.973 1.00 86.94 114 GLY A C 1
ATOM 899 O O . GLY A 1 114 ? 13.864 -5.390 0.755 1.00 86.94 114 GLY A O 1
ATOM 900 N N . LEU A 1 115 ? 11.826 -5.923 -0.006 1.00 88.06 115 LEU A N 1
ATOM 901 C CA . LEU A 1 115 ? 12.228 -6.139 -1.404 1.00 88.06 115 LEU A CA 1
ATOM 902 C C . LEU A 1 115 ? 12.807 -4.871 -2.035 1.00 88.06 115 LEU A C 1
ATOM 904 O O . LEU A 1 115 ? 13.842 -4.924 -2.699 1.00 88.06 115 LEU A O 1
ATOM 908 N N . VAL A 1 116 ? 12.186 -3.710 -1.788 1.00 87.00 116 VAL A N 1
ATOM 909 C CA . VAL A 1 116 ? 12.727 -2.418 -2.246 1.00 87.00 116 VAL A CA 1
ATOM 910 C C . VAL A 1 116 ? 14.116 -2.175 -1.651 1.00 87.00 116 VAL A C 1
ATOM 912 O O . VAL A 1 116 ? 15.025 -1.739 -2.356 1.00 87.00 116 VAL A O 1
ATOM 915 N N . GLN A 1 117 ? 14.310 -2.483 -0.370 1.00 82.88 117 GLN A N 1
ATOM 916 C CA . GLN A 1 117 ? 15.615 -2.344 0.276 1.00 82.88 117 GLN A CA 1
ATOM 917 C C . GLN A 1 117 ? 16.633 -3.380 -0.233 1.00 82.88 117 GLN A C 1
ATOM 919 O O . GLN A 1 117 ? 17.810 -3.071 -0.413 1.00 82.88 117 GLN A O 1
ATOM 924 N N . GLN A 1 118 ? 16.211 -4.610 -0.493 1.00 83.81 118 GLN A N 1
ATOM 925 C CA . GLN A 1 118 ? 17.099 -5.673 -0.943 1.00 83.81 118 GLN A CA 1
ATOM 926 C C . GLN A 1 118 ? 17.611 -5.411 -2.362 1.00 83.81 118 GLN A C 1
ATOM 928 O O . GLN A 1 118 ? 18.819 -5.449 -2.592 1.00 83.81 118 GLN A O 1
ATOM 933 N N . TYR A 1 119 ? 16.715 -5.112 -3.306 1.00 83.00 119 TYR A N 1
ATOM 934 C CA . TYR A 1 119 ? 17.094 -4.887 -4.703 1.00 83.00 119 TYR A CA 1
ATOM 935 C C . TYR A 1 119 ? 17.874 -3.594 -4.896 1.00 83.00 119 TYR A C 1
ATOM 937 O O . TYR A 1 119 ? 18.806 -3.534 -5.696 1.00 83.00 119 TYR A O 1
ATOM 945 N N . TRP A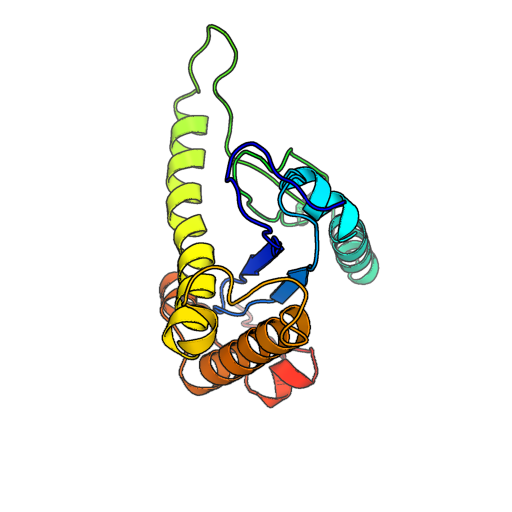 1 120 ? 17.522 -2.558 -4.140 1.00 83.12 120 TRP A N 1
ATOM 946 C CA . TRP A 1 120 ? 18.031 -1.218 -4.383 1.00 83.12 120 TRP A CA 1
ATOM 947 C C . TRP A 1 120 ? 18.901 -0.729 -3.238 1.00 83.12 120 TRP A C 1
ATOM 949 O O . TRP A 1 120 ? 18.807 0.446 -2.920 1.00 83.12 120 TRP A O 1
ATOM 959 N N . ALA A 1 121 ? 19.755 -1.592 -2.663 1.00 61.03 121 ALA A N 1
ATOM 960 C CA . ALA A 1 121 ? 20.618 -1.413 -1.476 1.00 61.03 121 ALA A CA 1
ATOM 961 C C . ALA A 1 121 ? 21.140 0.015 -1.161 1.00 61.03 121 ALA A C 1
ATOM 963 O O . ALA A 1 121 ? 21.343 0.360 0.003 1.00 61.03 121 ALA A O 1
ATOM 964 N N . LYS A 1 122 ? 21.314 0.890 -2.162 1.00 55.41 122 LYS A N 1
ATOM 965 C CA . LYS A 1 122 ? 21.529 2.339 -1.972 1.00 55.41 122 LYS A CA 1
ATOM 966 C C . LYS A 1 122 ? 20.394 3.068 -1.225 1.00 55.41 122 LYS A C 1
ATOM 968 O O . LYS A 1 122 ? 20.681 4.058 -0.568 1.00 55.41 122 LYS A O 1
ATOM 973 N N . ASN A 1 123 ? 19.155 2.587 -1.284 1.00 53.16 123 ASN A N 1
ATOM 974 C CA . ASN A 1 123 ? 17.991 3.093 -0.545 1.00 53.16 123 ASN A CA 1
ATOM 975 C C . ASN A 1 123 ? 17.916 2.560 0.901 1.00 53.16 123 ASN A C 1
ATOM 977 O O . ASN A 1 123 ? 17.079 3.012 1.681 1.00 53.16 123 ASN A O 1
ATOM 981 N N . SER A 1 124 ? 18.769 1.591 1.250 1.00 46.91 124 SER A N 1
ATOM 982 C CA . SER A 1 124 ? 18.682 0.759 2.466 1.00 46.91 124 SER A CA 1
ATOM 983 C C . SER A 1 124 ? 19.648 1.197 3.562 1.00 46.91 124 SER A C 1
ATOM 985 O O . SER A 1 124 ? 19.504 0.810 4.719 1.00 46.91 124 SER A O 1
ATOM 987 N N . TYR A 1 125 ? 20.606 2.063 3.230 1.00 44.00 125 TYR A N 1
ATOM 988 C CA . TYR A 1 125 ? 21.341 2.836 4.223 1.00 44.00 125 TYR A CA 1
ATOM 989 C C . TYR A 1 125 ? 20.366 3.860 4.804 1.00 44.00 125 TYR A C 1
ATOM 991 O O . TYR A 1 125 ? 20.195 4.914 4.202 1.00 44.00 125 TYR A O 1
ATOM 999 N N . HIS A 1 126 ? 19.668 3.521 5.897 1.00 46.25 126 HIS A N 1
ATOM 1000 C CA . HIS A 1 126 ? 18.784 4.392 6.691 1.00 46.25 126 HIS A CA 1
ATOM 1001 C C . HIS A 1 126 ? 18.786 5.864 6.248 1.00 46.25 126 HIS A C 1
ATOM 1003 O O . HIS A 1 126 ? 19.799 6.538 6.422 1.00 46.25 126 HIS A O 1
ATOM 1009 N N . LEU A 1 127 ? 17.664 6.412 5.770 1.00 49.22 127 LEU A N 1
ATOM 1010 C CA . LEU A 1 127 ? 17.543 7.870 5.631 1.00 49.22 127 LEU A CA 1
ATOM 1011 C C . LEU A 1 127 ? 18.589 8.498 4.691 1.00 49.22 127 LEU A C 1
ATOM 1013 O O . LEU A 1 127 ? 18.974 9.640 4.936 1.00 49.22 127 LEU A O 1
ATOM 1017 N N . SER A 1 128 ? 19.090 7.800 3.664 1.00 44.41 128 SER A N 1
ATOM 1018 C CA . SER A 1 128 ? 20.117 8.378 2.798 1.00 44.41 128 SER A CA 1
ATOM 1019 C C . SER A 1 128 ? 19.618 9.659 2.115 1.00 44.41 128 SER A C 1
ATOM 1021 O O . SER A 1 128 ? 18.713 9.598 1.289 1.00 44.41 128 SER A O 1
ATOM 1023 N N . GLN A 1 129 ? 20.141 10.856 2.340 1.00 42.12 129 GLN A N 1
ATOM 1024 C CA . GLN A 1 129 ? 20.903 11.452 3.434 1.00 42.12 129 GLN A CA 1
ATOM 1025 C C . GLN A 1 129 ? 20.574 12.935 3.316 1.00 42.12 129 GLN A C 1
ATOM 1027 O O . GLN A 1 129 ? 20.943 13.526 2.309 1.00 42.12 129 GLN A O 1
ATOM 1032 N N . GLN A 1 130 ? 19.934 13.518 4.335 1.00 45.53 130 GLN A N 1
ATOM 1033 C CA . GLN A 1 130 ? 19.823 14.969 4.549 1.00 45.53 130 GLN A CA 1
ATOM 1034 C C . GLN A 1 130 ? 19.133 15.751 3.406 1.00 45.53 130 GLN A C 1
ATOM 1036 O O . GLN A 1 130 ? 19.094 15.373 2.245 1.00 45.53 130 GLN A O 1
ATOM 1041 N N . ILE A 1 131 ? 18.544 16.894 3.730 1.00 45.78 131 ILE A N 1
ATOM 1042 C CA . ILE A 1 131 ? 17.750 17.722 2.801 1.00 45.78 131 ILE A CA 1
ATOM 1043 C C . ILE A 1 131 ? 18.587 18.297 1.620 1.00 45.78 131 ILE A C 1
ATOM 1045 O O . ILE A 1 131 ? 18.056 19.022 0.788 1.00 45.78 131 ILE A O 1
ATOM 1049 N N . SER A 1 132 ? 19.869 17.934 1.477 1.00 41.34 132 SER A N 1
ATOM 1050 C CA . SER A 1 132 ? 20.828 18.650 0.624 1.00 41.34 132 SER A CA 1
ATOM 1051 C C . SER A 1 132 ? 21.575 17.833 -0.443 1.00 41.34 132 SER A C 1
ATOM 1053 O O . SER A 1 132 ? 22.464 18.403 -1.068 1.00 41.34 132 SER A O 1
ATOM 1055 N N . LEU A 1 133 ? 21.273 16.546 -0.693 1.00 45.22 133 LEU A N 1
ATOM 1056 C CA . LEU A 1 133 ? 22.092 15.722 -1.619 1.00 45.22 133 LEU A CA 1
ATOM 1057 C C . LEU A 1 133 ? 21.365 15.077 -2.822 1.00 45.22 133 LEU A C 1
ATOM 1059 O O . LEU A 1 133 ? 22.035 14.510 -3.682 1.00 45.22 133 LEU A O 1
ATOM 1063 N N . GLY A 1 134 ? 20.038 15.199 -2.966 1.00 57.81 134 GLY A N 1
ATOM 1064 C CA . GLY A 1 134 ? 19.321 14.749 -4.176 1.00 57.81 134 GLY A CA 1
ATOM 1065 C C . GLY A 1 134 ? 17.800 14.612 -4.008 1.00 57.81 134 GLY A C 1
ATOM 1066 O O . GLY A 1 134 ? 17.287 14.815 -2.905 1.00 57.81 134 GLY A O 1
ATOM 1067 N N . PRO A 1 135 ? 17.048 14.254 -5.071 1.00 67.12 135 PRO A N 1
ATOM 1068 C CA . PRO A 1 135 ? 15.598 14.066 -5.006 1.00 67.12 135 PRO A CA 1
ATOM 1069 C C . PRO A 1 135 ? 15.248 12.700 -4.386 1.00 67.12 135 PRO A C 1
ATOM 1071 O O . PRO A 1 135 ? 14.767 11.798 -5.068 1.00 67.12 135 PRO A O 1
ATOM 1074 N N . VAL A 1 136 ? 15.494 12.545 -3.079 1.00 72.94 136 VAL A N 1
ATOM 1075 C CA . VAL A 1 136 ? 15.323 11.290 -2.313 1.00 72.94 136 VAL A CA 1
ATOM 1076 C C . VAL A 1 136 ? 13.968 10.623 -2.578 1.00 72.94 136 VAL A C 1
ATOM 1078 O O . VAL A 1 136 ? 13.909 9.419 -2.821 1.00 72.94 136 VAL A O 1
ATOM 1081 N N . THR A 1 137 ? 12.883 11.401 -2.605 1.00 74.00 137 THR A N 1
ATOM 1082 C CA . THR A 1 137 ? 11.542 10.881 -2.903 1.00 74.00 137 THR A CA 1
ATOM 1083 C C . THR A 1 137 ? 11.448 10.286 -4.306 1.00 74.00 137 THR A C 1
ATOM 1085 O O . THR A 1 137 ? 10.920 9.191 -4.459 1.00 74.00 137 THR A O 1
ATOM 1088 N N . ALA A 1 138 ? 11.974 10.968 -5.328 1.00 79.88 138 ALA A N 1
ATOM 1089 C CA . ALA A 1 138 ? 11.905 10.491 -6.708 1.00 79.88 138 ALA A CA 1
ATOM 1090 C C . ALA A 1 138 ? 12.714 9.201 -6.894 1.00 79.88 138 ALA A C 1
ATOM 1092 O O . ALA A 1 138 ? 12.234 8.262 -7.527 1.00 79.88 138 ALA A O 1
ATOM 1093 N N . SER A 1 139 ? 13.902 9.120 -6.288 1.00 81.81 139 SER A N 1
ATOM 1094 C CA . SER A 1 139 ? 14.715 7.899 -6.290 1.00 81.81 139 SER A CA 1
ATOM 1095 C C . SER A 1 139 ? 13.983 6.730 -5.632 1.00 81.81 139 SER A C 1
ATOM 1097 O O . SER A 1 139 ? 13.991 5.622 -6.165 1.00 81.81 139 SER A O 1
ATOM 1099 N N . TYR A 1 140 ? 13.307 6.975 -4.506 1.00 82.06 140 TYR A N 1
ATOM 1100 C CA . TYR A 1 140 ? 12.561 5.933 -3.807 1.00 82.06 140 TYR A CA 1
ATOM 1101 C C . TYR A 1 140 ? 11.326 5.472 -4.590 1.00 82.06 140 TYR A C 1
ATOM 1103 O O . TYR A 1 140 ? 11.125 4.274 -4.758 1.00 82.06 140 TYR A O 1
ATOM 1111 N N . LEU A 1 141 ? 10.537 6.400 -5.142 1.00 85.25 141 LEU A N 1
ATOM 1112 C CA . LEU A 1 141 ? 9.393 6.061 -5.997 1.00 85.25 141 LEU A CA 1
ATOM 1113 C C . LEU A 1 141 ? 9.830 5.288 -7.249 1.00 85.25 141 LEU A C 1
ATOM 1115 O O . LEU A 1 141 ? 9.172 4.328 -7.642 1.00 85.25 141 LEU A O 1
ATOM 1119 N N . THR A 1 142 ? 10.975 5.654 -7.833 1.00 88.44 142 THR A N 1
ATOM 1120 C CA . THR A 1 142 ? 11.571 4.917 -8.958 1.00 88.44 142 THR A CA 1
ATOM 1121 C C . THR A 1 142 ? 11.949 3.498 -8.538 1.00 88.44 142 THR A C 1
ATOM 1123 O O . THR A 1 142 ? 11.660 2.548 -9.256 1.00 88.44 142 THR A O 1
ATOM 1126 N N . ALA A 1 143 ? 12.538 3.329 -7.354 1.00 89.62 143 ALA A N 1
ATOM 1127 C CA . ALA A 1 143 ? 12.853 2.012 -6.815 1.00 89.62 143 ALA A CA 1
ATOM 1128 C C . ALA A 1 143 ? 11.596 1.165 -6.566 1.00 89.62 143 ALA A C 1
ATOM 1130 O O . ALA A 1 143 ? 11.590 -0.006 -6.924 1.00 89.62 143 ALA A O 1
ATOM 1131 N N . CYS A 1 144 ? 10.514 1.743 -6.033 1.00 90.56 144 CYS A N 1
ATOM 1132 C CA . CYS A 1 144 ? 9.229 1.049 -5.902 1.00 90.56 144 CYS A CA 1
ATOM 1133 C C . CYS A 1 144 ? 8.681 0.596 -7.264 1.00 90.56 144 CYS A C 1
ATOM 1135 O O . CYS A 1 144 ? 8.290 -0.561 -7.405 1.00 90.56 144 CYS A O 1
ATOM 1137 N N . LEU A 1 145 ? 8.713 1.468 -8.280 1.00 92.69 145 LEU A N 1
ATOM 1138 C CA . LEU A 1 145 ? 8.289 1.126 -9.641 1.00 92.69 145 LEU A CA 1
ATOM 1139 C C . LEU A 1 145 ? 9.116 -0.031 -10.219 1.00 92.69 145 LEU A C 1
ATOM 1141 O O . LEU A 1 145 ? 8.554 -0.990 -10.744 1.00 92.69 145 LEU A O 1
ATOM 1145 N N . LEU A 1 146 ? 10.444 0.040 -10.107 1.00 93.81 146 LEU A N 1
ATOM 1146 C CA . LEU A 1 146 ? 11.332 -1.016 -10.591 1.00 93.81 146 LEU A CA 1
ATOM 1147 C C . LEU A 1 146 ? 11.150 -2.322 -9.801 1.00 93.81 146 LEU A C 1
ATOM 1149 O O . LEU A 1 146 ? 11.215 -3.396 -10.392 1.00 93.81 146 LEU A O 1
ATOM 1153 N N . THR A 1 147 ? 10.866 -2.256 -8.497 1.00 94.00 147 THR A N 1
ATOM 1154 C CA . THR A 1 147 ? 10.498 -3.438 -7.701 1.00 94.00 147 THR A CA 1
ATOM 1155 C C . THR A 1 147 ? 9.210 -4.074 -8.215 1.00 94.00 147 THR A C 1
ATOM 1157 O O . THR A 1 147 ? 9.188 -5.286 -8.389 1.00 94.00 147 THR A O 1
ATOM 1160 N N . ASN A 1 148 ? 8.172 -3.294 -8.532 1.00 94.94 148 ASN A N 1
ATOM 1161 C CA . ASN A 1 148 ? 6.938 -3.837 -9.112 1.00 94.94 148 ASN A CA 1
ATOM 1162 C C . ASN A 1 148 ? 7.187 -4.515 -10.469 1.00 94.94 148 ASN A C 1
ATOM 1164 O O . ASN A 1 148 ? 6.654 -5.593 -10.718 1.00 94.94 148 ASN A O 1
ATOM 1168 N N . ILE A 1 149 ? 8.045 -3.940 -11.319 1.00 95.25 149 ILE A N 1
ATOM 1169 C CA . ILE A 1 149 ? 8.473 -4.566 -12.584 1.00 95.25 149 ILE A CA 1
ATOM 1170 C C . ILE A 1 149 ? 9.162 -5.909 -12.314 1.00 95.25 149 ILE A C 1
ATOM 1172 O O . ILE A 1 149 ? 8.852 -6.904 -12.968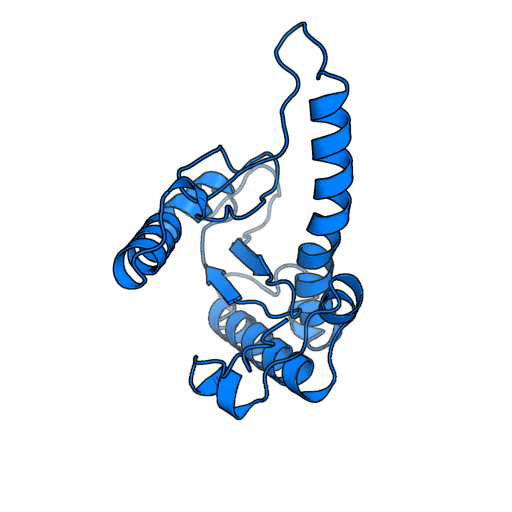 1.00 95.25 149 ILE A O 1
ATOM 1176 N N . MET A 1 150 ? 10.063 -5.963 -11.329 1.00 94.31 150 MET A N 1
ATOM 1177 C CA . MET A 1 150 ? 10.730 -7.207 -10.935 1.00 94.31 150 MET A CA 1
ATOM 1178 C C . MET A 1 150 ? 9.743 -8.244 -10.393 1.00 94.31 150 MET A C 1
ATOM 1180 O O . MET A 1 150 ? 9.873 -9.414 -10.745 1.00 94.31 150 MET A O 1
ATOM 1184 N N . THR A 1 151 ? 8.745 -7.824 -9.610 1.00 94.50 151 THR A N 1
ATOM 1185 C CA . THR A 1 151 ? 7.650 -8.686 -9.146 1.00 94.50 151 THR A CA 1
ATOM 1186 C C . THR A 1 151 ? 6.848 -9.246 -10.322 1.00 94.50 151 THR A C 1
ATOM 1188 O O . THR A 1 151 ? 6.592 -10.441 -10.349 1.00 94.50 151 THR A O 1
ATOM 1191 N N . CYS A 1 152 ? 6.499 -8.440 -11.328 1.00 94.69 152 CYS A N 1
ATOM 1192 C CA . CYS A 1 152 ? 5.765 -8.934 -12.503 1.00 94.69 152 CYS A CA 1
ATOM 1193 C C . CYS A 1 152 ? 6.568 -9.978 -13.300 1.00 94.69 152 CYS A C 1
ATOM 1195 O O . CYS A 1 152 ? 5.994 -10.885 -13.893 1.00 94.69 152 CYS A O 1
ATOM 1197 N N . LEU A 1 153 ? 7.898 -9.838 -13.343 1.00 94.19 153 LEU A N 1
ATOM 1198 C CA . LEU A 1 153 ? 8.781 -10.721 -14.111 1.00 94.19 153 LEU A CA 1
ATOM 1199 C C . LEU A 1 153 ? 9.142 -12.019 -13.384 1.00 94.19 153 LEU A C 1
ATOM 1201 O O . LEU A 1 153 ? 9.310 -13.048 -14.035 1.00 94.19 153 LEU A O 1
ATOM 1205 N N . HIS A 1 154 ? 9.310 -11.965 -12.064 1.00 92.62 154 HIS A N 1
ATOM 1206 C CA . HIS A 1 154 ? 9.902 -13.063 -11.292 1.00 92.62 154 HIS A CA 1
ATOM 1207 C C . HIS A 1 154 ? 9.037 -13.534 -10.121 1.00 92.62 154 HIS A C 1
ATOM 1209 O O . HIS A 1 154 ? 9.361 -14.543 -9.503 1.00 92.62 154 HIS A O 1
ATOM 1215 N N . GLY A 1 155 ? 7.965 -12.813 -9.802 1.00 92.62 155 GLY A N 1
ATOM 1216 C CA . GLY A 1 155 ? 7.193 -13.018 -8.585 1.00 92.62 155 GLY A CA 1
ATOM 1217 C C . GLY A 1 155 ? 7.912 -12.562 -7.325 1.00 92.62 155 GLY A C 1
ATOM 1218 O O . GLY A 1 155 ? 9.013 -12.002 -7.354 1.00 92.62 155 GLY A O 1
ATOM 1219 N N . ASN A 1 156 ? 7.238 -12.762 -6.197 1.00 92.31 156 ASN A N 1
ATOM 1220 C CA . ASN A 1 156 ? 7.815 -12.608 -4.874 1.00 92.31 156 ASN A CA 1
ATOM 1221 C C . ASN A 1 156 ? 7.044 -13.447 -3.844 1.00 92.31 156 ASN A C 1
ATOM 1223 O O . ASN A 1 156 ? 5.938 -13.918 -4.104 1.00 92.31 156 ASN A O 1
ATOM 1227 N N . GLN A 1 157 ? 7.614 -13.559 -2.645 1.00 90.88 157 GLN A N 1
ATOM 1228 C CA . GLN A 1 157 ? 7.036 -14.329 -1.540 1.00 90.88 157 GLN A CA 1
ATOM 1229 C C . GLN A 1 157 ? 5.633 -13.868 -1.109 1.00 90.88 157 GLN A C 1
ATOM 1231 O O . GLN A 1 157 ? 4.899 -14.647 -0.516 1.00 90.88 157 GLN A O 1
ATOM 1236 N N . VAL A 1 158 ? 5.248 -12.613 -1.381 1.00 90.50 158 VAL A N 1
ATOM 1237 C CA . VAL A 1 158 ? 3.906 -12.113 -1.044 1.00 90.50 158 VAL A CA 1
ATOM 1238 C C . VAL A 1 158 ? 2.873 -12.719 -1.989 1.00 90.50 158 VAL A C 1
ATOM 1240 O O . VAL A 1 158 ? 1.881 -13.267 -1.523 1.00 90.50 158 VAL A O 1
ATOM 1243 N N . ALA A 1 159 ? 3.134 -12.682 -3.297 1.00 91.12 159 ALA A N 1
ATOM 1244 C CA . ALA A 1 159 ? 2.267 -13.314 -4.289 1.00 91.12 159 ALA A CA 1
ATOM 1245 C C . ALA A 1 159 ? 2.129 -14.825 -4.047 1.00 91.12 159 ALA A C 1
ATOM 1247 O O . ALA A 1 159 ? 1.033 -15.368 -4.158 1.00 91.12 159 ALA A O 1
ATOM 1248 N N . GLU A 1 160 ? 3.226 -15.483 -3.655 1.00 90.50 160 GLU A N 1
ATOM 1249 C CA . GLU A 1 160 ? 3.228 -16.898 -3.266 1.00 90.50 160 GLU A CA 1
ATOM 1250 C C . GLU A 1 160 ? 2.391 -17.148 -2.004 1.00 90.50 160 GLU A C 1
ATOM 1252 O O . GLU A 1 160 ? 1.568 -18.058 -1.996 1.00 90.50 160 GLU A O 1
ATOM 1257 N N . GLN A 1 161 ? 2.550 -16.324 -0.961 1.00 89.31 161 GLN A N 1
ATOM 1258 C CA . GLN A 1 161 ? 1.797 -16.442 0.294 1.00 89.31 161 GLN A CA 1
ATOM 1259 C C . GLN A 1 161 ? 0.281 -16.343 0.080 1.00 89.31 161 GLN A C 1
ATOM 1261 O O . GLN A 1 161 ? -0.473 -17.046 0.748 1.00 89.31 161 GLN A O 1
ATOM 1266 N N . PHE A 1 162 ? -0.167 -15.452 -0.806 1.00 89.06 162 PHE A N 1
ATOM 1267 C CA . PHE A 1 162 ? -1.591 -15.248 -1.087 1.00 89.06 162 PHE A CA 1
ATOM 1268 C C . PHE A 1 162 ? -2.109 -16.059 -2.276 1.00 89.06 162 PHE A C 1
ATOM 1270 O O . PHE A 1 162 ? -3.265 -15.876 -2.655 1.00 89.06 162 PHE A O 1
ATOM 1277 N N . GLU A 1 163 ? -1.269 -16.905 -2.882 1.00 92.50 163 GLU A N 1
ATOM 1278 C CA . GLU A 1 163 ? -1.591 -17.673 -4.092 1.00 92.50 163 GLU A CA 1
ATOM 1279 C C . GLU A 1 163 ? -2.202 -16.790 -5.199 1.00 92.50 163 GLU A C 1
ATOM 1281 O O . GLU A 1 163 ? -3.081 -17.195 -5.960 1.00 92.50 163 GLU A O 1
ATOM 1286 N N . CYS A 1 164 ? -1.748 -15.536 -5.279 1.00 90.69 164 CYS A N 1
ATOM 1287 C CA . CYS A 1 164 ? -2.316 -14.545 -6.176 1.00 90.69 164 CYS A CA 1
ATOM 1288 C C . CYS A 1 164 ? -1.506 -14.509 -7.476 1.00 90.69 164 CYS A C 1
ATOM 1290 O O . CYS A 1 164 ? -0.287 -14.307 -7.430 1.00 90.69 164 CYS A O 1
ATOM 1292 N N . PRO A 1 165 ? -2.138 -14.669 -8.655 1.00 92.19 165 PRO A N 1
ATOM 1293 C CA . PRO A 1 165 ? -1.409 -14.596 -9.909 1.00 92.19 165 PRO A CA 1
ATOM 1294 C C . PRO A 1 165 ? -0.763 -13.217 -10.060 1.00 92.19 165 PRO A C 1
ATOM 1296 O O . PRO A 1 165 ? -1.309 -12.198 -9.625 1.00 92.19 165 PRO A O 1
ATOM 1299 N N . LEU A 1 166 ? 0.358 -13.159 -10.767 1.00 92.50 166 LEU A N 1
ATOM 1300 C CA . LEU A 1 166 ? 1.048 -11.909 -11.077 1.00 92.50 166 LEU A CA 1
ATOM 1301 C C . LEU A 1 166 ? 0.447 -11.279 -12.340 1.00 92.50 166 LEU A C 1
ATOM 1303 O O . LEU A 1 166 ? 0.083 -12.015 -13.263 1.00 92.50 166 LEU A O 1
ATOM 1307 N N . PRO A 1 167 ? 0.320 -9.946 -12.423 1.00 93.94 167 PRO A N 1
ATOM 1308 C CA . PRO A 1 167 ? 0.031 -9.305 -13.695 1.00 93.94 167 PRO A CA 1
ATOM 1309 C C . PRO A 1 167 ? 1.248 -9.398 -14.617 1.00 93.94 167 PRO A C 1
ATOM 1311 O O . PRO A 1 167 ? 2.402 -9.369 -14.184 1.00 93.94 167 PRO A O 1
ATOM 1314 N N . THR A 1 168 ? 0.993 -9.447 -15.918 1.00 93.88 168 THR A N 1
ATOM 1315 C CA . THR A 1 168 ? 2.043 -9.215 -16.909 1.00 93.88 168 THR A CA 1
ATOM 1316 C C . THR A 1 168 ? 2.523 -7.763 -16.842 1.00 93.88 168 THR A C 1
ATOM 1318 O O . THR A 1 168 ? 1.801 -6.867 -16.397 1.00 93.88 168 THR A O 1
ATOM 1321 N N . LEU A 1 169 ? 3.726 -7.485 -17.358 1.00 93.81 169 LEU A N 1
ATOM 1322 C CA . LEU A 1 169 ? 4.216 -6.103 -17.450 1.00 93.81 169 LEU A CA 1
ATOM 1323 C C . LEU A 1 169 ? 3.259 -5.191 -18.228 1.00 93.81 169 LEU A C 1
ATOM 1325 O O . LEU A 1 169 ? 3.073 -4.036 -17.851 1.00 93.81 169 LEU A O 1
ATOM 1329 N N . ASN A 1 170 ? 2.634 -5.706 -19.289 1.00 93.94 170 ASN A N 1
ATOM 1330 C CA . ASN A 1 170 ? 1.691 -4.931 -20.092 1.00 93.94 170 ASN A CA 1
ATOM 1331 C C . ASN A 1 170 ? 0.434 -4.569 -19.294 1.00 93.94 170 ASN A C 1
ATOM 1333 O O . ASN A 1 170 ? 0.018 -3.417 -19.333 1.00 93.94 170 ASN A O 1
ATOM 1337 N N . GLU A 1 171 ? -0.138 -5.513 -18.543 1.00 93.69 171 GLU A N 1
ATOM 1338 C CA . GLU A 1 171 ? -1.292 -5.249 -17.670 1.00 93.69 171 GLU A CA 1
ATOM 1339 C C . GLU A 1 171 ? -0.949 -4.243 -16.570 1.00 93.69 171 GLU A C 1
ATOM 1341 O O . GLU A 1 171 ? -1.705 -3.300 -16.328 1.00 93.69 171 GLU A O 1
ATOM 1346 N N . TYR A 1 172 ? 0.227 -4.396 -15.951 1.00 93.94 172 TYR A N 1
ATOM 1347 C CA . TYR A 1 172 ? 0.707 -3.478 -14.922 1.00 93.94 172 TYR A CA 1
ATOM 1348 C C . TYR A 1 172 ? 0.824 -2.040 -15.450 1.00 93.94 172 TYR A C 1
ATOM 1350 O O . TYR A 1 172 ? 0.281 -1.115 -14.847 1.00 93.94 172 TYR A O 1
ATOM 1358 N N . PHE A 1 173 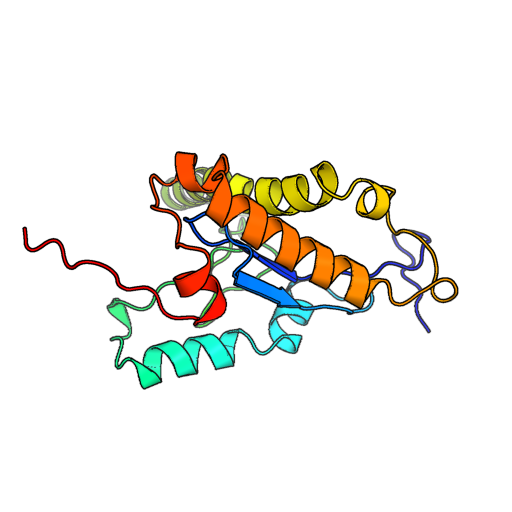? 1.470 -1.833 -16.604 1.00 92.81 173 PHE A N 1
ATOM 1359 C CA . PHE A 1 173 ? 1.602 -0.494 -17.193 1.00 92.81 173 PHE A CA 1
ATOM 1360 C C . PHE A 1 173 ? 0.301 0.050 -17.790 1.00 92.81 173 PHE A C 1
ATOM 1362 O O . PHE A 1 173 ? 0.118 1.266 -17.827 1.00 92.81 173 PHE A O 1
ATOM 1369 N N . ALA A 1 174 ? -0.606 -0.819 -18.240 1.00 91.31 174 ALA A N 1
ATOM 1370 C CA . ALA A 1 174 ? -1.926 -0.417 -18.715 1.00 91.31 174 ALA A CA 1
ATOM 1371 C C . ALA A 1 174 ? -2.881 -0.039 -17.570 1.00 91.31 174 ALA A C 1
ATOM 1373 O O . ALA A 1 174 ? -3.957 0.495 -17.838 1.00 91.31 174 ALA A O 1
ATOM 1374 N N . GLY A 1 175 ? -2.532 -0.346 -16.314 1.00 83.19 175 GLY A N 1
ATOM 1375 C CA . GLY A 1 175 ? -3.407 -0.140 -15.160 1.00 83.19 175 GLY A CA 1
ATOM 1376 C C . GLY A 1 175 ? -4.710 -0.942 -15.242 1.00 83.19 175 GLY A C 1
ATOM 1377 O O . GLY A 1 175 ? -5.703 -0.568 -14.624 1.00 83.19 175 GLY A O 1
ATOM 1378 N N . SER A 1 176 ? -4.732 -2.015 -16.035 1.00 75.81 176 SER A N 1
ATOM 1379 C CA . SER A 1 176 ? -5.904 -2.861 -16.239 1.00 75.81 176 SER A CA 1
ATOM 1380 C C . SER A 1 176 ? -5.473 -4.315 -16.302 1.00 75.81 176 SER A C 1
ATOM 1382 O O . SER A 1 176 ? -4.507 -4.671 -16.976 1.00 75.81 176 SER A O 1
ATOM 1384 N N . ARG A 1 177 ? -6.193 -5.153 -15.563 1.00 72.56 177 ARG A N 1
ATOM 1385 C CA . ARG A 1 177 ? -5.941 -6.585 -15.498 1.00 72.56 177 ARG A CA 1
ATOM 1386 C C . ARG A 1 177 ? -7.088 -7.312 -16.172 1.00 72.56 177 ARG A C 1
ATOM 1388 O O . ARG A 1 177 ? -8.247 -7.054 -15.843 1.00 72.56 177 ARG A O 1
ATOM 1395 N N . VAL A 1 178 ? -6.777 -8.218 -17.094 1.00 57.25 178 VAL A N 1
ATOM 1396 C CA . VAL A 1 178 ? -7.800 -9.102 -17.653 1.00 57.25 178 VAL A CA 1
ATOM 1397 C C . VAL A 1 178 ? -7.932 -10.261 -16.680 1.00 57.25 178 VAL A C 1
ATOM 1399 O O . VAL A 1 178 ? -7.239 -11.268 -16.784 1.00 57.25 178 VAL A O 1
ATOM 1402 N N . VAL A 1 179 ? -8.786 -10.098 -15.671 1.00 56.72 179 VAL A N 1
ATOM 1403 C CA . VAL A 1 179 ? -9.140 -11.222 -14.805 1.00 56.72 179 VAL A CA 1
ATOM 1404 C C . VAL A 1 179 ? -10.002 -12.150 -15.652 1.00 56.72 179 VAL A C 1
ATOM 1406 O O . VAL A 1 179 ? -11.156 -11.842 -15.947 1.00 56.72 179 VAL A O 1
ATOM 1409 N N . GLY A 1 180 ? -9.409 -13.246 -16.127 1.00 43.31 180 GLY A N 1
ATOM 1410 C CA . GLY A 1 180 ? -10.160 -14.329 -16.743 1.00 43.31 180 GLY A CA 1
ATOM 1411 C C . GLY A 1 180 ? -11.211 -14.793 -15.745 1.00 43.31 180 GLY A C 1
ATOM 1412 O O . GLY A 1 180 ? -10.866 -15.243 -14.657 1.00 43.31 180 GLY A O 1
ATOM 1413 N N . GLY A 1 181 ? -12.486 -14.612 -16.085 1.00 36.69 181 GLY A N 1
ATOM 1414 C CA . GLY A 1 181 ? -13.578 -15.143 -15.287 1.00 36.69 181 GLY A CA 1
ATOM 1415 C C . GLY A 1 181 ? -13.480 -16.661 -15.274 1.00 36.69 181 GLY A C 1
ATOM 1416 O O . GLY A 1 181 ? -13.736 -17.306 -16.291 1.00 36.69 181 GLY A O 1
ATOM 1417 N N . GLU A 1 182 ? -13.117 -17.233 -14.133 1.00 35.69 182 GLU A N 1
ATOM 1418 C CA . GLU A 1 182 ? -13.453 -18.620 -13.857 1.00 35.69 182 GLU A CA 1
ATOM 1419 C C . GLU A 1 182 ? -14.945 -18.654 -13.525 1.00 35.69 182 GLU A C 1
ATOM 1421 O O . GLU A 1 182 ? -15.386 -18.297 -12.436 1.00 35.69 182 GLU A O 1
ATOM 1426 N N . ASN A 1 183 ? -15.738 -19.023 -14.531 1.00 33.78 183 ASN A N 1
ATOM 1427 C CA . ASN A 1 183 ? -17.048 -19.609 -14.301 1.00 33.78 183 ASN A CA 1
ATOM 1428 C C . ASN A 1 183 ? -16.831 -20.950 -13.587 1.00 33.78 183 ASN A C 1
ATOM 1430 O O . ASN A 1 183 ? -16.232 -21.856 -14.174 1.00 33.78 183 ASN A O 1
ATOM 1434 N N . GLY A 1 184 ? -17.350 -21.072 -12.367 1.00 30.25 184 GLY A N 1
ATOM 1435 C CA . GLY A 1 184 ? -17.423 -22.313 -11.599 1.00 30.25 184 GLY A CA 1
ATOM 1436 C C . GLY A 1 184 ? -18.388 -22.178 -10.440 1.00 30.25 184 GLY A C 1
ATOM 1437 O O . GLY A 1 184 ? -17.955 -21.642 -9.401 1.00 30.25 184 GLY A O 1
#

Radius of gyration: 18.21 Å; chains: 1; bounding box: 44×46×52 Å

Foldseek 3Di:
DQDDPVPRDFDFDWDFDADLLLAGPDIDDGDRPNDFPQVSVVVVCVVVVLVCVCVVVVPDLVRRDAGEDDQSHDDDSHHDYQDDQPVPHGDDPVSVVVNVVVVVLCVSVVVSVVLLCVVVVCLVPPRPDDPPDDPNVVVSVVSSVVSLQVCLVPNDVSNVVSVNDHAHPVCVVVVHGPPPDDDD